Protein AF-A0A961KIZ9-F1 (afdb_monomer_lite)

Structure (mmCIF, N/CA/C/O backbone):
data_AF-A0A961KIZ9-F1
#
_entry.id   AF-A0A961KIZ9-F1
#
loop_
_atom_site.group_PDB
_atom_site.id
_atom_site.type_symbol
_atom_site.label_atom_id
_atom_site.label_alt_id
_atom_site.label_comp_id
_atom_site.label_asym_id
_atom_site.label_entity_id
_atom_site.label_seq_id
_atom_site.pdbx_PDB_ins_code
_atom_site.Cartn_x
_atom_site.Cartn_y
_atom_site.Cartn_z
_atom_site.occupancy
_atom_site.B_iso_or_equiv
_atom_site.auth_seq_id
_atom_site.auth_comp_id
_atom_site.auth_asym_id
_atom_site.auth_atom_id
_atom_site.pdbx_PDB_model_num
ATOM 1 N N . LEU A 1 1 ? -19.859 32.411 -38.035 1.00 53.16 1 LEU A N 1
ATOM 2 C CA . LEU A 1 1 ? -18.599 31.858 -37.470 1.00 53.16 1 LEU A CA 1
ATOM 3 C C . LEU A 1 1 ? -18.754 30.352 -37.208 1.00 53.16 1 LEU A C 1
ATOM 5 O O . LEU A 1 1 ? -19.889 29.933 -36.977 1.00 53.16 1 LEU A O 1
ATOM 9 N N . SER A 1 2 ? -17.683 29.545 -37.315 1.00 61.22 2 SER A N 1
ATOM 10 C CA . SER A 1 2 ? -17.688 28.062 -37.218 1.00 61.22 2 SER A CA 1
ATOM 11 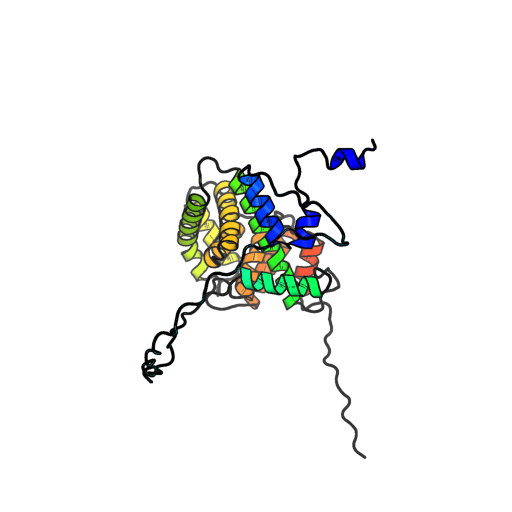C C . SER A 1 2 ? -17.487 27.541 -35.775 1.00 61.22 2 SER A C 1
ATOM 13 O O . SER A 1 2 ? -17.159 28.301 -34.870 1.00 61.22 2 SER A O 1
ATOM 15 N N . SER A 1 3 ? -17.754 26.251 -35.533 1.00 54.34 3 SER A N 1
ATOM 16 C CA . SER A 1 3 ? -17.892 25.613 -34.204 1.00 54.34 3 SER A CA 1
ATOM 17 C C . SER A 1 3 ? -16.618 25.556 -33.354 1.00 54.34 3 SER A C 1
ATOM 19 O O . SER A 1 3 ? -16.706 25.669 -32.136 1.00 54.34 3 SER A O 1
ATOM 21 N N . TYR A 1 4 ? -15.445 25.436 -33.976 1.00 53.47 4 TYR A N 1
ATOM 22 C CA . TYR A 1 4 ? -14.158 25.458 -33.271 1.00 53.47 4 TYR A CA 1
ATOM 23 C C . TYR A 1 4 ? -13.925 26.797 -32.557 1.00 53.47 4 TYR A C 1
ATOM 25 O O . TYR A 1 4 ? -13.622 26.832 -31.367 1.00 53.47 4 TYR A O 1
ATOM 33 N N . GLN A 1 5 ? -14.195 27.909 -33.247 1.00 49.81 5 GLN A N 1
ATOM 34 C CA . GLN A 1 5 ? -14.186 29.238 -32.628 1.00 49.81 5 GLN A CA 1
ATOM 35 C C . GLN A 1 5 ? -15.270 29.387 -31.542 1.00 49.81 5 GLN A C 1
ATOM 37 O O . GLN A 1 5 ? -15.135 30.219 -30.653 1.00 49.81 5 GLN A O 1
ATOM 42 N N . ARG A 1 6 ? -16.336 28.575 -31.579 1.00 54.47 6 ARG A N 1
ATOM 43 C CA . ARG A 1 6 ? -17.425 28.577 -30.587 1.00 54.47 6 ARG A CA 1
ATOM 44 C C . ARG A 1 6 ? -17.103 27.802 -29.301 1.00 54.47 6 ARG A C 1
ATOM 46 O O . ARG A 1 6 ? -17.626 28.182 -28.265 1.00 54.47 6 ARG A O 1
ATOM 53 N N . ALA A 1 7 ? -16.261 26.767 -29.334 1.00 53.38 7 ALA A N 1
ATOM 54 C CA . ALA A 1 7 ? -15.930 25.966 -28.145 1.00 53.38 7 ALA A CA 1
ATOM 55 C C . ALA A 1 7 ? -14.901 26.641 -27.214 1.00 53.38 7 ALA A C 1
ATOM 57 O O . ALA A 1 7 ? -14.999 26.520 -25.997 1.00 53.38 7 ALA A O 1
ATOM 58 N N . GLN A 1 8 ? -13.947 27.404 -27.761 1.00 54.59 8 GLN A N 1
ATOM 59 C CA . GLN A 1 8 ? -12.993 28.188 -26.953 1.00 54.59 8 GLN A CA 1
ATOM 60 C C . GLN A 1 8 ? -13.649 29.373 -26.233 1.00 54.59 8 GLN A C 1
ATOM 62 O O . GLN A 1 8 ? -13.144 29.854 -25.225 1.00 54.59 8 GLN A O 1
ATOM 67 N N . ALA A 1 9 ? -14.782 29.845 -26.748 1.00 50.16 9 ALA A N 1
ATOM 68 C CA . ALA A 1 9 ? -15.522 30.951 -26.162 1.00 50.16 9 ALA A CA 1
ATOM 69 C C . ALA A 1 9 ? -16.413 30.529 -24.974 1.00 50.16 9 ALA A C 1
ATOM 71 O O . ALA A 1 9 ? -16.937 31.399 -24.283 1.00 50.16 9 ALA A O 1
ATOM 72 N N . SER A 1 10 ? -16.599 29.227 -24.713 1.00 46.28 10 SER A N 1
ATOM 73 C CA . SER A 1 10 ? -17.351 28.737 -23.548 1.00 46.28 10 SER A CA 1
ATOM 74 C C . SER A 1 10 ? -16.429 28.494 -22.345 1.00 46.28 10 SER A C 1
ATOM 76 O O . SER A 1 10 ? -15.591 27.598 -22.343 1.00 46.28 10 SER A O 1
ATOM 78 N N . SER A 1 11 ? -16.607 29.308 -21.308 1.00 49.00 11 SER A N 1
ATOM 79 C CA . SER A 1 11 ? -15.665 29.634 -20.228 1.00 49.00 11 SER A CA 1
ATOM 80 C C . SER A 1 11 ? -15.597 28.676 -19.023 1.00 49.00 11 SER A C 1
ATOM 82 O O . SER A 1 11 ? -15.237 29.122 -17.934 1.00 49.00 11 SER A O 1
ATOM 84 N N . HIS A 1 12 ? -15.943 27.387 -19.148 1.00 52.09 12 HIS A N 1
ATOM 85 C CA . HIS A 1 12 ? -16.168 26.539 -17.955 1.00 52.09 12 HIS A CA 1
ATOM 86 C C . HIS A 1 12 ? -15.493 25.153 -17.917 1.00 52.09 12 HIS A C 1
ATOM 88 O O . HIS A 1 12 ? -15.870 24.352 -17.071 1.00 52.09 12 HIS A O 1
ATOM 94 N N . LEU A 1 13 ? -14.477 24.859 -18.740 1.00 54.53 13 LEU A N 1
ATOM 95 C CA . LEU A 1 13 ? -13.644 23.649 -18.565 1.00 54.53 13 LEU A CA 1
ATOM 96 C C . LEU A 1 13 ? -12.144 23.965 -18.762 1.00 54.53 13 LEU A C 1
ATOM 98 O O . LEU A 1 13 ? -11.804 24.615 -19.757 1.00 54.53 13 LEU A O 1
ATOM 102 N N . PRO A 1 14 ? -11.226 23.542 -17.864 1.00 61.16 14 PRO A N 1
ATOM 103 C CA . PRO A 1 14 ? -9.793 23.793 -18.035 1.00 61.16 14 PRO A CA 1
ATOM 104 C C . PRO A 1 14 ? -9.130 22.926 -19.120 1.00 61.16 14 PRO A C 1
ATOM 106 O O . PRO A 1 14 ? -9.495 21.765 -19.313 1.00 61.16 14 PRO A O 1
ATOM 109 N N . PRO A 1 15 ? -8.080 23.437 -19.793 1.00 65.62 15 PRO A N 1
ATOM 110 C CA . PRO A 1 15 ? -7.359 22.714 -20.841 1.00 65.62 15 PRO A CA 1
ATOM 111 C C . PRO A 1 15 ? -6.276 21.772 -20.268 1.00 65.62 15 PRO A C 1
ATOM 113 O O . PRO A 1 15 ? -5.075 22.011 -20.420 1.00 65.62 15 PRO A O 1
ATOM 116 N N . TYR A 1 16 ? -6.682 20.679 -19.610 1.00 72.56 16 TYR A N 1
ATOM 117 C CA . TYR A 1 16 ? -5.778 19.771 -18.875 1.00 72.56 16 TYR A CA 1
ATOM 118 C C . TYR A 1 16 ? -4.624 19.200 -19.713 1.00 72.56 16 TYR A C 1
ATOM 120 O O . TYR A 1 16 ? -3.476 19.212 -19.275 1.00 72.56 16 TYR A O 1
ATOM 128 N N . ASN A 1 17 ? -4.889 18.768 -20.949 1.00 68.25 17 ASN A N 1
ATOM 129 C CA . ASN A 1 17 ? -3.855 18.185 -21.816 1.00 68.25 17 ASN A CA 1
ATOM 130 C C . ASN A 1 17 ? -2.714 19.173 -22.110 1.00 68.25 17 ASN A C 1
ATOM 132 O O . ASN A 1 17 ? -1.554 18.785 -22.227 1.00 68.25 17 ASN A O 1
ATOM 136 N N . GLN A 1 18 ? -3.029 20.466 -22.185 1.00 68.25 18 GLN A N 1
ATOM 137 C CA . GLN A 1 18 ? -2.059 21.509 -22.501 1.00 68.25 18 GLN A CA 1
ATOM 138 C C . GLN A 1 18 ? -1.284 21.960 -21.260 1.00 68.25 18 GLN A C 1
ATOM 140 O O . GLN A 1 18 ? -0.089 22.241 -21.345 1.00 68.25 18 GLN A O 1
ATOM 145 N N . VAL A 1 19 ? -1.930 21.951 -20.092 1.00 72.56 19 VAL A N 1
ATOM 146 C CA . VAL A 1 19 ? -1.265 22.168 -18.799 1.00 72.56 19 VAL A CA 1
ATOM 147 C C . VAL A 1 19 ? -0.275 21.039 -18.508 1.00 72.56 19 VAL A C 1
ATOM 149 O O . VAL A 1 19 ? 0.854 21.313 -18.109 1.00 72.56 19 VAL A O 1
ATOM 152 N N . LEU A 1 20 ? -0.640 19.787 -18.788 1.00 75.44 20 LEU A N 1
ATOM 153 C CA . LEU A 1 20 ? 0.273 18.652 -18.657 1.00 75.44 20 LEU A CA 1
ATOM 154 C C . LEU A 1 20 ? 1.484 18.782 -19.588 1.00 75.44 20 LEU A C 1
ATOM 156 O O . LEU A 1 20 ? 2.615 18.590 -19.153 1.00 75.44 20 LEU A O 1
ATOM 160 N N . ALA A 1 21 ? 1.257 19.154 -20.848 1.00 67.75 21 ALA A N 1
ATOM 161 C CA . ALA A 1 21 ? 2.324 19.280 -21.838 1.00 67.75 21 ALA A CA 1
ATOM 162 C C . ALA A 1 21 ? 3.288 20.450 -21.563 1.00 67.75 21 ALA A C 1
ATOM 164 O O . ALA A 1 21 ? 4.457 20.373 -21.926 1.00 67.75 21 ALA A O 1
ATOM 165 N N . THR A 1 22 ? 2.819 21.535 -20.937 1.00 70.00 22 THR A N 1
ATOM 166 C CA . THR A 1 22 ? 3.618 22.764 -20.745 1.00 70.00 22 THR A CA 1
ATOM 167 C C . THR A 1 22 ? 4.159 22.941 -19.328 1.00 70.00 22 THR A C 1
ATOM 169 O O . THR A 1 22 ? 5.201 23.563 -19.142 1.00 70.00 22 THR A O 1
ATOM 172 N N . GLN A 1 23 ? 3.466 22.410 -18.320 1.00 74.69 23 GLN A N 1
ATOM 173 C CA . GLN A 1 23 ? 3.780 22.592 -16.897 1.00 74.69 23 GLN A CA 1
ATOM 174 C C . GLN A 1 23 ? 3.916 21.257 -16.145 1.00 74.69 23 GLN A C 1
ATOM 176 O O . GLN A 1 23 ? 4.147 21.243 -14.931 1.00 74.69 23 GLN A O 1
ATOM 181 N N . GLY A 1 24 ? 3.770 20.129 -16.845 1.00 63.31 24 GLY A N 1
ATOM 182 C CA . GLY A 1 24 ? 3.851 18.794 -16.268 1.00 63.31 24 GLY A CA 1
ATOM 183 C C . GLY A 1 24 ? 2.725 18.492 -15.276 1.00 63.31 24 GLY A C 1
ATOM 184 O O . GLY A 1 24 ? 1.766 19.247 -15.096 1.00 63.31 24 GLY A O 1
ATOM 185 N N . GLN A 1 25 ? 2.877 17.376 -14.566 1.00 74.19 25 GLN A N 1
ATOM 186 C CA . GLN A 1 25 ? 1.922 16.913 -13.553 1.00 74.19 25 GLN A CA 1
ATOM 187 C C . GLN A 1 25 ? 1.705 17.943 -12.424 1.00 74.19 25 GLN A C 1
ATOM 189 O O . GLN A 1 25 ? 0.615 18.058 -11.868 1.00 74.19 25 GLN A O 1
ATOM 194 N N . ARG A 1 26 ? 2.713 18.777 -12.123 1.00 69.62 26 ARG A N 1
ATOM 195 C CA . ARG A 1 26 ? 2.587 19.872 -11.144 1.00 69.62 26 ARG A CA 1
ATOM 196 C C . ARG A 1 26 ? 1.644 20.987 -11.600 1.00 69.62 26 ARG A C 1
ATOM 198 O O . ARG A 1 26 ? 0.981 21.581 -10.750 1.00 69.62 26 ARG A O 1
ATOM 205 N N . GLY A 1 27 ? 1.565 21.260 -12.901 1.00 77.12 27 GLY A N 1
ATOM 206 C CA . GLY A 1 27 ? 0.575 22.179 -13.462 1.00 77.12 27 GLY A CA 1
ATOM 207 C C . GLY A 1 27 ? -0.842 21.644 -13.282 1.00 77.12 27 GLY A C 1
ATOM 208 O O . GLY A 1 27 ? -1.708 22.354 -12.777 1.00 77.12 27 GLY A O 1
ATOM 209 N N . LEU A 1 28 ? -1.047 20.360 -13.590 1.00 78.06 28 LEU A N 1
ATOM 210 C CA . LEU A 1 28 ? -2.345 19.697 -13.443 1.00 78.06 28 LEU A CA 1
ATOM 211 C C . LEU A 1 28 ? -2.869 19.736 -12.006 1.00 78.06 28 LEU A C 1
ATOM 213 O O . LEU A 1 28 ? -4.034 20.054 -11.786 1.00 78.06 28 LEU A O 1
ATOM 217 N N . LEU A 1 29 ? -2.011 19.459 -11.022 1.00 79.50 29 LEU A N 1
ATOM 218 C CA . LEU A 1 29 ? -2.402 19.455 -9.609 1.00 79.50 29 LEU A CA 1
ATOM 219 C C . LEU A 1 29 ? -2.796 20.850 -9.101 1.00 79.50 29 LEU A C 1
ATOM 221 O O . LEU A 1 29 ? -3.682 20.973 -8.255 1.00 79.50 29 LEU A O 1
ATOM 225 N N . ARG A 1 30 ? -2.169 21.914 -9.619 1.00 79.19 30 ARG A N 1
ATOM 226 C CA . ARG A 1 30 ? -2.552 23.300 -9.301 1.00 79.19 30 ARG A CA 1
ATOM 227 C C . ARG A 1 30 ? -3.897 23.663 -9.926 1.00 79.19 30 ARG A C 1
ATOM 229 O O . ARG A 1 30 ? -4.716 24.283 -9.257 1.00 79.19 30 ARG A O 1
ATOM 236 N N . THR A 1 31 ? -4.139 23.239 -11.165 1.00 72.69 31 THR A N 1
ATOM 237 C CA . THR A 1 31 ? -5.429 23.397 -11.850 1.00 72.69 31 THR A CA 1
ATOM 238 C C . THR A 1 31 ? -6.547 22.682 -11.086 1.00 72.69 31 THR A C 1
ATOM 240 O O . THR A 1 31 ? -7.536 23.322 -10.745 1.00 72.69 31 THR A O 1
ATOM 243 N N . TYR A 1 32 ? -6.339 21.423 -10.685 1.00 77.25 32 TYR A N 1
ATOM 244 C CA . TYR A 1 32 ? -7.309 20.655 -9.890 1.00 77.25 32 TYR A CA 1
ATOM 245 C C . TYR A 1 32 ? -7.600 21.282 -8.520 1.00 77.25 32 TYR A C 1
ATOM 247 O O . TYR A 1 32 ? -8.751 21.358 -8.091 1.00 77.25 32 TYR A O 1
ATOM 255 N N . ARG A 1 33 ? -6.558 21.769 -7.832 1.00 78.56 33 ARG A N 1
ATOM 256 C CA . ARG A 1 33 ? -6.708 22.471 -6.549 1.00 78.56 33 ARG A CA 1
ATOM 257 C C . ARG A 1 33 ? -7.550 23.740 -6.694 1.00 78.56 33 ARG A C 1
ATOM 259 O O . ARG A 1 33 ? -8.383 24.011 -5.838 1.00 78.56 33 ARG A O 1
ATOM 266 N N . ASN A 1 34 ? -7.336 24.517 -7.753 1.00 77.19 34 ASN A N 1
ATOM 267 C CA . ASN A 1 34 ? -8.071 25.763 -7.970 1.00 77.19 34 ASN A CA 1
ATOM 268 C C . ASN A 1 34 ? -9.552 25.501 -8.265 1.00 77.19 34 ASN A C 1
ATOM 270 O O . ASN A 1 34 ? -10.404 26.208 -7.737 1.00 77.19 34 ASN A O 1
ATOM 274 N N . GLU A 1 35 ? -9.867 24.441 -9.009 1.00 73.56 35 GLU A N 1
ATOM 275 C CA . GLU A 1 35 ? -11.252 24.035 -9.267 1.00 73.56 35 GLU A CA 1
ATOM 276 C C . GLU A 1 35 ? -11.993 23.586 -8.006 1.00 73.56 35 GLU A C 1
ATOM 278 O O . GLU A 1 35 ? -13.130 24.003 -7.792 1.00 73.56 35 GLU A O 1
ATOM 283 N N . GLN A 1 36 ? -11.346 22.810 -7.127 1.00 70.00 36 GLN A N 1
ATOM 284 C CA . GLN A 1 36 ? -11.932 22.423 -5.835 1.00 70.00 36 GLN A CA 1
ATOM 285 C C . GLN A 1 36 ? -12.198 23.618 -4.911 1.00 70.00 36 GLN A C 1
ATOM 287 O O . GLN A 1 36 ? -13.094 23.561 -4.073 1.00 70.00 36 GLN A O 1
ATOM 292 N N . LEU A 1 37 ? -11.437 24.701 -5.072 1.00 74.81 37 LEU A N 1
ATOM 293 C CA . LEU A 1 37 ? -11.607 25.944 -4.322 1.00 74.81 37 LEU A CA 1
ATOM 294 C C . LEU A 1 37 ? -12.539 26.948 -5.028 1.00 74.81 37 LEU A C 1
ATOM 296 O O . LEU A 1 37 ? -12.715 28.058 -4.531 1.00 74.81 37 LEU A O 1
ATOM 300 N N . GLY A 1 38 ? -13.127 26.592 -6.179 1.00 61.44 38 GLY A N 1
ATOM 301 C CA . GLY A 1 38 ? -13.988 27.478 -6.974 1.00 61.44 38 GLY A CA 1
ATOM 302 C C . GLY A 1 38 ? -13.252 28.652 -7.638 1.00 61.44 38 GLY A C 1
ATOM 303 O O . GLY A 1 38 ? -13.881 29.620 -8.064 1.00 61.44 38 GLY A O 1
ATOM 304 N N . ILE A 1 39 ? -11.922 28.589 -7.721 1.00 67.56 39 ILE A N 1
ATOM 305 C CA . ILE A 1 39 ? -11.054 29.614 -8.307 1.00 67.56 39 ILE A CA 1
ATOM 306 C C . ILE A 1 39 ? -10.890 29.319 -9.806 1.00 67.56 39 ILE A C 1
ATOM 308 O O . ILE A 1 39 ? -10.457 28.234 -10.195 1.00 67.56 39 ILE A O 1
ATOM 312 N N . ALA A 1 40 ? -11.207 30.289 -10.670 1.00 57.34 40 ALA A N 1
ATOM 313 C CA . ALA A 1 40 ? -11.108 30.117 -12.120 1.00 57.34 40 ALA A CA 1
ATOM 314 C C . ALA A 1 40 ? -9.656 29.856 -12.576 1.00 57.34 40 ALA A C 1
ATOM 316 O O . ALA A 1 40 ? -8.729 30.576 -12.202 1.00 57.34 40 ALA A O 1
ATOM 317 N N . SER A 1 41 ? -9.457 28.824 -13.403 1.00 57.44 41 SER A N 1
ATOM 318 C CA . SER A 1 41 ? -8.132 28.443 -13.912 1.00 57.44 41 SER A CA 1
ATOM 319 C C . SER A 1 41 ? -7.622 29.399 -15.005 1.00 57.44 41 SER A C 1
ATOM 321 O O . SER A 1 41 ? -8.415 29.829 -15.848 1.00 57.44 41 SER A O 1
ATOM 323 N N . PRO A 1 42 ? -6.308 29.708 -15.056 1.00 54.62 42 PRO A N 1
ATOM 324 C CA . PRO A 1 42 ? -5.754 30.611 -16.062 1.00 54.62 42 PRO A CA 1
ATOM 325 C C . PRO A 1 42 ? -5.819 29.995 -17.468 1.00 54.62 42 PRO A C 1
ATOM 327 O O . PRO A 1 42 ? -5.252 28.936 -17.733 1.00 54.62 42 PRO A O 1
ATOM 330 N N . GLN A 1 43 ? -6.514 30.681 -18.378 1.00 52.34 43 GLN A N 1
ATOM 331 C CA . GLN A 1 43 ? -6.566 30.362 -19.804 1.00 52.34 43 GLN A CA 1
ATOM 332 C C . GLN A 1 43 ? -5.253 30.823 -20.453 1.00 52.34 43 GLN A C 1
ATOM 334 O O . GLN A 1 43 ? -4.983 32.020 -20.528 1.00 52.34 43 GLN A O 1
ATOM 339 N N . ILE A 1 44 ? -4.413 29.891 -20.906 1.00 51.22 44 ILE A N 1
ATOM 340 C CA . ILE A 1 44 ? -3.171 30.236 -21.610 1.00 51.22 44 ILE A CA 1
ATOM 341 C C . ILE A 1 44 ? -3.523 30.500 -23.079 1.00 51.22 44 ILE A C 1
ATOM 343 O O . ILE A 1 44 ? -3.802 29.568 -23.832 1.00 51.22 44 ILE A O 1
ATOM 347 N N . GLN A 1 45 ? -3.540 31.772 -23.482 1.00 42.97 45 GLN A N 1
ATOM 348 C CA . GLN A 1 45 ? -3.682 32.175 -24.884 1.00 42.97 45 GLN A CA 1
ATOM 349 C C . GLN A 1 45 ? -2.378 31.901 -25.656 1.00 42.97 45 GLN A C 1
ATOM 351 O O . GLN A 1 45 ? -1.295 32.299 -25.233 1.00 42.97 45 GLN A O 1
ATOM 356 N N . MET A 1 46 ? -2.488 31.209 -26.795 1.00 46.16 46 MET A N 1
ATOM 357 C CA . MET A 1 46 ? -1.400 31.001 -27.759 1.00 46.16 46 MET A CA 1
ATOM 358 C C . MET A 1 46 ? -1.105 32.285 -28.546 1.00 46.16 46 MET A C 1
ATOM 360 O O . MET A 1 46 ? -2.003 32.781 -29.224 1.00 46.16 46 MET A O 1
ATOM 364 N N . GLN A 1 47 ? 0.161 32.711 -28.626 1.00 35.59 47 GLN A N 1
ATOM 365 C CA . GLN A 1 47 ? 0.645 33.476 -29.783 1.00 35.59 47 GLN A CA 1
ATOM 366 C C . GLN A 1 47 ? 2.117 33.187 -30.141 1.00 35.59 47 GLN A C 1
ATOM 368 O O . GLN A 1 47 ? 2.993 33.103 -29.284 1.00 35.59 47 GLN A O 1
ATOM 373 N N . GLN A 1 48 ? 2.327 33.027 -31.453 1.00 34.34 48 GLN A N 1
ATOM 374 C CA . GLN A 1 48 ? 3.574 32.862 -32.217 1.00 34.34 48 GLN A CA 1
ATOM 375 C C . GLN A 1 48 ? 4.259 34.229 -32.515 1.00 34.34 48 GLN A C 1
ATOM 377 O O . GLN A 1 48 ? 3.663 35.271 -32.244 1.00 34.34 48 GLN A O 1
ATOM 382 N N . PRO A 1 49 ? 5.499 34.249 -33.056 1.00 55.28 49 PRO A N 1
ATOM 383 C CA . PRO A 1 49 ? 6.414 35.401 -33.023 1.00 55.28 49 PRO A CA 1
ATOM 384 C C . PRO A 1 49 ? 6.263 36.378 -34.209 1.00 55.28 49 PRO A C 1
ATOM 386 O O . PRO A 1 49 ? 5.968 35.919 -35.306 1.00 55.28 49 PRO A O 1
ATOM 389 N N . GLN A 1 50 ? 6.542 37.685 -34.007 1.00 34.62 50 GLN A N 1
ATOM 390 C CA . GLN A 1 50 ? 7.442 38.556 -34.815 1.00 34.62 50 GLN A CA 1
ATOM 391 C C . GLN A 1 50 ? 7.250 40.099 -34.620 1.00 34.62 50 GLN A C 1
ATOM 393 O O . GLN A 1 50 ? 6.143 40.583 -34.430 1.00 34.62 50 GLN A O 1
ATOM 398 N N . VAL A 1 51 ? 8.390 40.813 -34.750 1.00 34.06 51 VAL A N 1
ATOM 399 C CA . VAL A 1 51 ? 8.716 42.185 -35.259 1.00 34.06 51 VAL A CA 1
ATOM 400 C C . VAL A 1 51 ? 8.215 43.532 -34.650 1.00 34.06 51 VAL A C 1
ATOM 402 O O . VAL A 1 51 ? 7.057 43.899 -34.745 1.00 34.06 51 VAL A O 1
ATOM 405 N N . GLN A 1 52 ? 9.222 44.319 -34.207 1.00 38.81 52 GLN A N 1
ATOM 406 C CA . GLN A 1 52 ? 9.606 45.730 -34.512 1.00 38.81 52 GLN A CA 1
ATOM 407 C C . GLN A 1 52 ? 8.747 46.992 -34.200 1.00 38.81 52 GLN A C 1
ATOM 409 O O . GLN A 1 52 ? 7.647 47.182 -34.702 1.00 38.81 52 GLN A O 1
ATOM 414 N N . THR A 1 53 ? 9.466 47.970 -33.599 1.00 38.16 53 THR A N 1
ATOM 415 C CA . THR A 1 53 ? 9.283 49.455 -33.515 1.00 38.16 53 THR A CA 1
ATOM 416 C C . THR A 1 53 ? 8.159 49.974 -32.591 1.00 38.16 53 THR A C 1
ATOM 418 O O . THR A 1 53 ? 7.149 49.312 -32.443 1.00 38.16 53 THR A O 1
ATOM 421 N N . ALA A 1 54 ? 8.232 51.110 -31.877 1.00 34.81 54 ALA A N 1
ATOM 422 C CA . ALA A 1 54 ? 9.066 52.318 -31.934 1.00 34.81 54 ALA A CA 1
ATOM 423 C C . ALA A 1 54 ? 9.233 52.968 -30.527 1.00 34.81 54 ALA A C 1
ATOM 425 O O . ALA A 1 54 ? 8.509 52.638 -29.590 1.00 34.81 54 ALA A O 1
ATOM 426 N N . ALA A 1 55 ? 10.198 53.887 -30.394 1.00 44.25 55 ALA A N 1
ATOM 427 C CA . ALA A 1 55 ? 10.639 54.534 -29.150 1.00 44.25 55 ALA A CA 1
ATOM 428 C C . ALA A 1 55 ? 9.786 55.742 -28.692 1.00 44.25 55 ALA A C 1
ATOM 430 O O . ALA A 1 55 ? 9.215 56.455 -29.515 1.00 44.25 55 ALA A O 1
ATOM 431 N N . ALA A 1 56 ? 9.813 56.023 -27.381 1.00 37.56 56 ALA A N 1
ATOM 432 C CA . ALA A 1 56 ? 9.376 57.274 -26.743 1.00 37.56 56 ALA A CA 1
ATOM 433 C C . ALA A 1 56 ? 10.489 57.806 -25.796 1.00 37.56 56 ALA A C 1
ATOM 435 O O . ALA A 1 56 ? 11.313 57.007 -25.343 1.00 37.56 56 ALA A O 1
ATOM 436 N N . PRO A 1 57 ? 10.584 59.130 -25.543 1.00 47.09 57 PRO A N 1
ATOM 437 C CA . PRO A 1 57 ? 11.826 59.785 -25.122 1.00 47.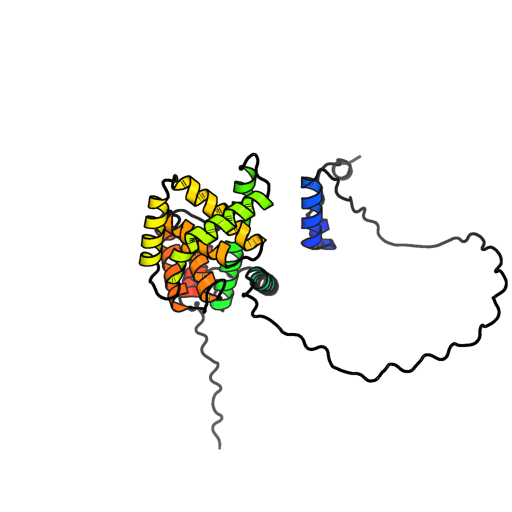09 57 PRO A CA 1
ATOM 438 C C . PRO A 1 57 ? 12.154 59.627 -23.629 1.00 47.09 57 PRO A C 1
ATOM 440 O O . PRO A 1 57 ? 11.273 59.615 -22.772 1.00 47.09 57 PRO A O 1
ATOM 443 N N . VAL A 1 58 ? 13.454 59.551 -23.336 1.00 48.09 58 VAL A N 1
ATOM 444 C CA . VAL A 1 58 ? 14.038 59.390 -21.994 1.00 48.09 58 VAL A CA 1
ATOM 445 C C . VAL A 1 58 ? 14.333 60.773 -21.376 1.00 48.09 58 VAL A C 1
ATOM 447 O O . VAL A 1 58 ? 14.921 61.606 -22.070 1.00 48.09 58 VAL A O 1
ATOM 450 N N . PRO A 1 59 ? 13.984 61.053 -20.103 1.00 51.03 59 PRO A N 1
ATOM 451 C CA . PRO A 1 59 ? 14.409 62.269 -19.404 1.00 51.03 59 PRO A CA 1
ATOM 452 C C . PRO A 1 59 ? 15.904 62.238 -19.038 1.00 51.03 59 PRO A C 1
ATOM 454 O O . PRO A 1 59 ? 16.477 61.175 -18.805 1.00 51.03 59 PRO A O 1
ATOM 457 N N . ALA A 1 60 ? 16.520 63.420 -18.971 1.00 56.38 60 ALA A N 1
ATOM 458 C CA . ALA A 1 60 ? 17.946 63.630 -18.711 1.00 56.38 60 ALA A CA 1
ATOM 459 C C . ALA A 1 60 ? 18.441 63.028 -17.370 1.00 56.38 60 ALA A C 1
ATOM 461 O O . ALA A 1 60 ? 17.707 63.066 -16.379 1.00 56.38 60 ALA A O 1
ATOM 462 N N . PRO A 1 61 ? 19.691 62.526 -17.298 1.00 48.38 61 PRO A N 1
ATOM 463 C CA . PRO A 1 61 ? 20.254 61.975 -16.069 1.00 48.38 61 PRO A CA 1
ATOM 464 C C . PRO A 1 61 ? 20.681 63.076 -15.084 1.00 48.38 61 PRO A C 1
ATOM 466 O O . PRO A 1 61 ? 21.303 64.069 -15.461 1.00 48.38 61 PRO A O 1
ATOM 469 N N . ALA A 1 62 ? 20.367 62.868 -13.803 1.00 61.41 62 ALA A N 1
ATOM 470 C CA . ALA A 1 62 ? 20.873 63.664 -12.687 1.00 61.41 62 ALA A CA 1
ATOM 471 C C . ALA A 1 62 ? 22.356 63.330 -12.381 1.00 61.41 62 ALA A C 1
ATOM 473 O O . ALA A 1 62 ? 22.801 62.222 -12.694 1.00 61.41 62 ALA A O 1
ATOM 474 N N . PRO A 1 63 ? 23.134 64.248 -11.766 1.00 57.53 63 PRO A N 1
ATOM 475 C CA . PRO A 1 63 ? 24.560 64.044 -11.506 1.00 57.53 63 PRO A CA 1
ATOM 476 C C . PRO A 1 63 ? 24.832 62.926 -10.492 1.00 57.53 63 PRO A C 1
ATOM 478 O O . PRO A 1 63 ? 24.110 62.769 -9.507 1.00 57.53 63 PRO A O 1
ATOM 481 N N . ALA A 1 64 ? 25.917 62.184 -10.722 1.00 57.38 64 ALA A N 1
ATOM 482 C CA . ALA A 1 64 ? 26.384 61.107 -9.856 1.00 57.38 64 ALA A CA 1
ATOM 483 C C . ALA A 1 64 ? 26.860 61.625 -8.475 1.00 57.38 64 ALA A C 1
ATOM 485 O O . ALA A 1 64 ? 27.558 62.642 -8.420 1.00 57.38 64 ALA A O 1
ATOM 486 N N . PRO A 1 65 ? 26.549 60.927 -7.363 1.00 53.75 65 PRO A N 1
ATOM 487 C CA . PRO A 1 65 ? 27.109 61.231 -6.047 1.00 53.75 65 PRO A CA 1
ATOM 488 C C . PRO A 1 65 ? 28.614 60.931 -5.969 1.00 53.75 65 PRO A C 1
ATOM 490 O O . PRO A 1 65 ? 29.106 59.975 -6.569 1.00 53.75 65 PRO A O 1
ATOM 493 N N . ALA A 1 66 ? 29.331 61.741 -5.188 1.00 62.38 66 ALA A N 1
ATOM 494 C CA . ALA A 1 66 ? 30.761 61.602 -4.924 1.00 62.38 66 ALA A CA 1
ATOM 495 C C . ALA A 1 66 ? 31.110 60.286 -4.184 1.00 62.38 66 ALA A C 1
ATOM 497 O O . ALA A 1 66 ? 30.306 59.804 -3.380 1.00 62.38 66 ALA A O 1
ATOM 498 N N . PRO A 1 67 ? 32.310 59.714 -4.410 1.00 48.84 67 PRO A N 1
ATOM 499 C CA . PRO A 1 67 ? 32.724 58.457 -3.791 1.00 48.84 67 PRO A CA 1
ATOM 500 C C . PRO A 1 67 ? 32.915 58.603 -2.274 1.00 48.84 67 PRO A C 1
ATOM 502 O O . PRO A 1 67 ? 33.663 59.461 -1.804 1.00 48.84 67 PRO A O 1
ATOM 505 N N . GLN A 1 68 ? 32.247 57.738 -1.507 1.00 62.59 68 GLN A N 1
ATOM 506 C CA . GLN A 1 68 ? 32.492 57.567 -0.074 1.00 62.59 68 GLN A CA 1
ATOM 507 C C . GLN A 1 68 ? 33.729 56.680 0.163 1.00 62.59 68 GLN A C 1
ATOM 509 O O . GLN A 1 68 ? 33.978 55.762 -0.623 1.00 62.59 68 GLN A O 1
ATOM 514 N N . PRO A 1 69 ? 34.505 56.916 1.238 1.00 56.44 69 PRO A N 1
ATOM 515 C CA . PRO A 1 69 ? 35.664 56.094 1.569 1.00 56.44 69 PRO A CA 1
ATOM 516 C C . PRO A 1 69 ? 35.257 54.644 1.873 1.00 56.44 69 PRO A C 1
ATOM 518 O O . PRO A 1 69 ? 34.332 54.390 2.645 1.00 56.44 69 PRO A O 1
ATOM 521 N N . GLN A 1 70 ? 35.969 53.697 1.254 1.00 52.12 70 GLN A N 1
ATOM 522 C CA . GLN A 1 70 ? 35.802 52.260 1.463 1.00 52.12 70 GLN A CA 1
ATOM 523 C C . GLN A 1 70 ? 36.026 51.910 2.937 1.00 52.12 70 GLN A C 1
ATOM 525 O O . GLN A 1 70 ? 37.121 52.086 3.470 1.00 52.12 70 GLN A O 1
ATOM 530 N N . GLN A 1 71 ? 34.987 51.384 3.583 1.00 53.22 71 GLN A N 1
ATOM 531 C CA . GLN A 1 71 ? 35.132 50.697 4.857 1.00 53.22 71 GLN A CA 1
ATOM 532 C C . GLN A 1 71 ? 35.965 49.435 4.633 1.00 53.22 71 GLN A C 1
ATOM 534 O O . GLN A 1 71 ? 35.643 48.596 3.790 1.00 53.22 71 GLN A O 1
ATOM 539 N N . THR A 1 72 ? 37.051 49.314 5.385 1.00 50.62 72 THR A N 1
ATOM 540 C CA . THR A 1 72 ? 37.873 48.112 5.457 1.00 50.62 72 THR A CA 1
ATOM 541 C C . THR A 1 72 ? 37.003 46.961 5.956 1.00 50.62 72 THR A C 1
ATOM 543 O O . THR A 1 72 ? 36.542 46.969 7.096 1.00 50.62 72 THR A O 1
ATOM 546 N N . VAL A 1 73 ? 36.757 45.976 5.091 1.00 52.44 73 VAL A N 1
ATOM 547 C CA . VAL A 1 73 ? 36.100 44.723 5.468 1.00 52.44 73 VAL A CA 1
ATOM 548 C C . VAL A 1 73 ? 37.039 44.004 6.431 1.00 52.44 73 VAL A C 1
ATOM 550 O O . VAL A 1 73 ? 38.165 43.662 6.069 1.00 52.44 73 VAL A O 1
ATOM 553 N N . THR A 1 74 ? 36.607 43.811 7.674 1.00 48.69 74 THR A N 1
ATOM 554 C CA . THR A 1 74 ? 37.293 42.931 8.618 1.00 48.69 74 THR A CA 1
ATOM 555 C C . THR A 1 74 ? 37.377 41.533 8.010 1.00 48.69 74 THR A C 1
ATOM 557 O O . THR A 1 74 ? 36.380 40.991 7.531 1.00 48.69 74 THR A O 1
ATOM 560 N N . ALA A 1 75 ? 38.583 40.961 7.995 1.00 58.16 75 ALA A N 1
ATOM 561 C CA . ALA A 1 75 ? 38.805 39.589 7.560 1.00 58.16 75 ALA A CA 1
ATOM 562 C C . ALA A 1 75 ? 37.842 38.646 8.300 1.00 58.16 75 ALA A C 1
ATOM 564 O O . ALA A 1 75 ? 37.642 38.772 9.512 1.00 58.16 75 ALA A O 1
ATOM 565 N N . ARG A 1 76 ? 37.220 37.726 7.553 1.00 57.28 76 ARG A N 1
ATOM 566 C CA . ARG A 1 76 ? 36.380 36.663 8.109 1.00 57.28 76 ARG A CA 1
ATOM 567 C C . ARG A 1 76 ? 37.216 35.909 9.143 1.00 57.28 76 ARG A C 1
ATOM 569 O O . ARG A 1 76 ? 38.311 35.469 8.824 1.00 57.28 76 ARG A O 1
ATOM 576 N N . ALA A 1 77 ? 36.716 35.800 10.370 1.00 53.81 77 ALA A N 1
ATOM 577 C CA . ALA A 1 77 ? 37.372 34.993 11.386 1.00 53.81 77 ALA A CA 1
ATOM 578 C C . ALA A 1 77 ? 37.477 33.543 10.886 1.00 53.81 77 ALA A C 1
ATOM 580 O O . ALA A 1 77 ? 36.455 32.923 10.576 1.00 53.81 77 ALA A O 1
ATOM 581 N N . ASP A 1 78 ? 38.701 33.021 10.819 1.00 52.47 78 ASP A N 1
ATOM 582 C CA . ASP A 1 78 ? 39.013 31.616 10.552 1.00 52.47 78 ASP A CA 1
ATOM 583 C C . ASP A 1 78 ? 38.670 30.756 11.778 1.00 52.47 78 ASP A C 1
ATOM 585 O O . ASP A 1 78 ? 39.528 30.151 12.407 1.00 52.47 78 ASP A O 1
ATOM 589 N N . ASN A 1 79 ? 37.388 30.698 12.129 1.00 56.25 79 ASN A N 1
ATOM 590 C CA . ASN A 1 79 ? 36.841 29.572 12.877 1.00 56.25 79 ASN A CA 1
ATOM 591 C C . ASN A 1 79 ? 36.057 28.726 11.879 1.00 56.25 79 ASN A C 1
ATOM 593 O O . ASN A 1 79 ? 34.827 28.734 11.850 1.00 56.25 79 ASN A O 1
ATOM 597 N N . ALA A 1 80 ? 36.786 28.049 10.992 1.00 61.50 80 ALA A N 1
ATOM 598 C CA . ALA A 1 80 ? 36.225 27.042 10.105 1.00 61.50 80 ALA A CA 1
ATOM 599 C C . ALA A 1 80 ? 35.982 25.744 10.893 1.00 61.50 80 ALA A C 1
ATOM 601 O O . ALA A 1 80 ? 36.595 24.715 10.618 1.00 61.50 80 ALA A O 1
ATOM 602 N N . GLU A 1 81 ? 35.084 25.781 11.878 1.00 67.06 81 GLU A N 1
ATOM 603 C CA . GLU A 1 81 ? 34.392 24.553 12.255 1.00 67.06 81 GLU A CA 1
ATOM 604 C C . GLU A 1 81 ? 33.396 24.247 11.139 1.00 67.06 81 GLU A C 1
ATOM 606 O O . GLU A 1 81 ? 32.451 24.998 10.877 1.00 67.06 81 GLU A O 1
ATOM 611 N N . LEU A 1 82 ? 33.669 23.161 10.414 1.00 69.62 82 LEU A N 1
ATOM 612 C CA . LEU A 1 82 ? 32.746 22.626 9.426 1.00 69.62 82 LEU A CA 1
ATOM 613 C C . LEU A 1 82 ? 31.430 22.272 10.136 1.00 69.62 82 LEU A C 1
ATOM 615 O O . LEU A 1 82 ? 31.471 21.688 11.222 1.00 69.62 82 LEU A O 1
ATOM 619 N N . PRO A 1 83 ? 30.267 22.610 9.554 1.00 75.62 83 PRO A N 1
ATOM 620 C CA . PRO A 1 83 ? 28.988 22.295 10.171 1.00 75.62 83 PRO A CA 1
ATOM 621 C C . PRO A 1 83 ? 28.872 20.781 10.384 1.00 75.62 83 PRO A C 1
ATOM 623 O O . PRO A 1 83 ? 28.949 20.001 9.435 1.00 75.62 83 PRO A O 1
ATOM 626 N N . ASN A 1 84 ? 28.703 20.374 11.642 1.00 79.94 84 ASN A N 1
ATOM 627 C CA . ASN A 1 84 ? 28.495 18.981 12.011 1.00 79.94 84 ASN A CA 1
ATOM 628 C C . ASN A 1 84 ? 26.994 18.670 11.992 1.00 79.94 84 ASN A C 1
ATOM 630 O O . ASN A 1 84 ? 26.237 19.167 12.828 1.00 79.94 84 ASN A O 1
ATOM 634 N N . PHE A 1 85 ? 26.565 17.851 11.037 1.00 84.19 85 PHE A N 1
ATOM 635 C CA . PHE A 1 85 ? 25.185 17.394 10.935 1.00 84.19 85 PHE A CA 1
ATOM 636 C C . PHE A 1 85 ? 25.055 16.013 11.572 1.00 84.19 85 PHE A C 1
ATOM 638 O O . PHE A 1 85 ? 25.688 15.052 11.143 1.00 84.19 85 PHE A O 1
ATOM 645 N N . THR A 1 86 ? 24.199 15.906 12.587 1.00 77.81 86 THR A N 1
ATOM 646 C CA . THR A 1 86 ? 23.759 14.603 13.093 1.00 77.81 86 THR A CA 1
ATOM 647 C C . THR A 1 86 ? 22.563 14.158 12.263 1.00 77.81 86 THR A C 1
ATOM 649 O O . THR A 1 86 ? 21.491 14.754 12.352 1.00 77.81 86 THR A O 1
ATOM 652 N N . PHE A 1 87 ? 22.748 13.134 11.435 1.00 80.44 87 PHE A N 1
ATOM 653 C CA . PHE A 1 87 ? 21.668 12.547 10.647 1.00 80.44 87 PHE A CA 1
ATOM 654 C C . PHE A 1 87 ? 21.006 11.421 11.446 1.00 80.44 87 PHE A C 1
ATOM 656 O O . PHE A 1 87 ? 21.680 10.504 11.916 1.00 80.44 87 PHE A O 1
ATOM 663 N N . GLY A 1 88 ? 19.688 11.512 11.629 1.00 73.50 88 GLY A N 1
ATOM 664 C CA . GLY A 1 88 ? 18.887 10.418 12.176 1.00 73.50 88 GLY A CA 1
ATOM 665 C C . GLY A 1 88 ? 18.654 9.318 11.139 1.00 73.50 88 GLY A C 1
ATOM 666 O O . GLY A 1 88 ? 18.893 9.513 9.948 1.00 73.50 88 GLY A O 1
ATOM 667 N N . GLN A 1 89 ? 18.158 8.167 11.590 1.00 68.12 89 GLN A N 1
ATOM 668 C CA . GLN A 1 89 ? 17.600 7.165 10.682 1.00 68.12 89 GLN A CA 1
ATOM 669 C C . GLN A 1 89 ? 16.286 7.708 10.109 1.00 68.12 89 GLN A C 1
ATOM 671 O O . GLN A 1 89 ? 15.448 8.207 10.862 1.00 68.12 89 GLN A O 1
ATOM 676 N N . VAL A 1 90 ? 16.136 7.648 8.788 1.00 73.56 90 VAL A N 1
ATOM 677 C CA . VAL A 1 90 ? 14.912 8.035 8.079 1.00 73.56 90 VAL A CA 1
ATOM 678 C C . VAL A 1 90 ? 14.279 6.755 7.559 1.00 73.56 90 VAL A C 1
ATOM 680 O O . VAL A 1 90 ? 14.968 5.943 6.940 1.00 73.56 90 VAL A O 1
ATOM 683 N N . ASP A 1 91 ? 12.988 6.568 7.826 1.00 82.25 91 ASP A N 1
ATOM 684 C CA . ASP A 1 91 ? 12.246 5.443 7.266 1.00 82.25 91 ASP A CA 1
ATOM 685 C C . ASP A 1 91 ? 12.262 5.506 5.736 1.00 82.25 91 ASP A C 1
ATOM 687 O O . ASP A 1 91 ? 12.261 6.580 5.129 1.00 82.25 91 ASP A O 1
ATOM 691 N N . ARG A 1 92 ? 12.260 4.338 5.091 1.00 90.56 92 ARG A N 1
ATOM 692 C CA . ARG A 1 92 ? 12.225 4.273 3.632 1.00 90.56 92 ARG A CA 1
ATOM 693 C C . ARG A 1 92 ? 10.900 4.849 3.119 1.00 90.56 92 ARG A C 1
ATOM 695 O O . ARG A 1 92 ? 9.829 4.407 3.532 1.00 90.56 92 ARG A O 1
ATOM 702 N N . SER A 1 93 ? 10.984 5.805 2.197 1.00 93.88 93 SER A N 1
ATOM 703 C CA . SER A 1 93 ? 9.825 6.471 1.598 1.00 93.88 93 SER A CA 1
ATOM 704 C C . SER A 1 93 ? 9.244 5.646 0.449 1.00 93.88 93 SER A C 1
ATOM 706 O O . SER A 1 93 ? 9.928 5.359 -0.538 1.00 93.88 93 SER A O 1
ATOM 708 N N . ALA A 1 94 ? 7.958 5.300 0.544 1.00 95.88 94 ALA A N 1
ATOM 709 C CA . ALA A 1 94 ? 7.242 4.676 -0.568 1.00 95.88 94 ALA A CA 1
ATOM 710 C C . ALA A 1 94 ? 6.996 5.686 -1.700 1.00 95.88 94 ALA A C 1
ATOM 712 O O . ALA A 1 94 ? 6.903 5.307 -2.871 1.00 95.88 94 ALA A O 1
ATOM 713 N N . ASN A 1 95 ? 6.897 6.974 -1.361 1.00 94.50 95 ASN A N 1
ATOM 714 C CA . ASN A 1 95 ? 6.728 8.048 -2.330 1.00 94.50 95 ASN A CA 1
ATOM 715 C C . ASN A 1 95 ? 7.966 8.216 -3.206 1.00 94.50 95 ASN A C 1
ATOM 717 O O . ASN A 1 95 ? 7.831 8.217 -4.429 1.00 94.50 95 ASN A O 1
ATOM 721 N N . ASP A 1 96 ? 9.150 8.324 -2.603 1.00 95.31 96 ASP A N 1
ATOM 722 C CA . ASP A 1 96 ? 10.402 8.479 -3.347 1.00 95.31 96 ASP A CA 1
ATOM 723 C C . ASP A 1 96 ? 10.673 7.256 -4.222 1.00 95.31 96 ASP A C 1
ATOM 725 O O . ASP A 1 96 ? 10.938 7.411 -5.416 1.00 95.31 96 ASP A O 1
ATOM 729 N N . HIS A 1 97 ? 10.471 6.052 -3.673 1.00 96.62 97 HIS A N 1
ATOM 730 C CA . HIS A 1 97 ? 10.570 4.801 -4.428 1.00 96.62 97 HIS A CA 1
ATOM 731 C C . HIS A 1 97 ? 9.657 4.807 -5.654 1.00 96.62 97 HIS A C 1
ATOM 733 O O . HIS A 1 97 ? 10.103 4.592 -6.777 1.00 96.62 97 HIS A O 1
ATOM 739 N N . CYS A 1 98 ? 8.371 5.115 -5.477 1.00 97.69 98 CYS A N 1
ATOM 740 C CA . CYS A 1 98 ? 7.446 5.111 -6.604 1.00 97.69 98 CYS A CA 1
ATOM 741 C C . CYS A 1 98 ? 7.660 6.256 -7.594 1.00 97.69 98 CYS A C 1
ATOM 743 O O . CYS A 1 98 ? 7.346 6.094 -8.774 1.00 97.69 98 CYS A O 1
ATOM 745 N N . ASN A 1 99 ? 8.213 7.388 -7.158 1.00 96.12 99 ASN A N 1
ATOM 746 C CA . ASN A 1 99 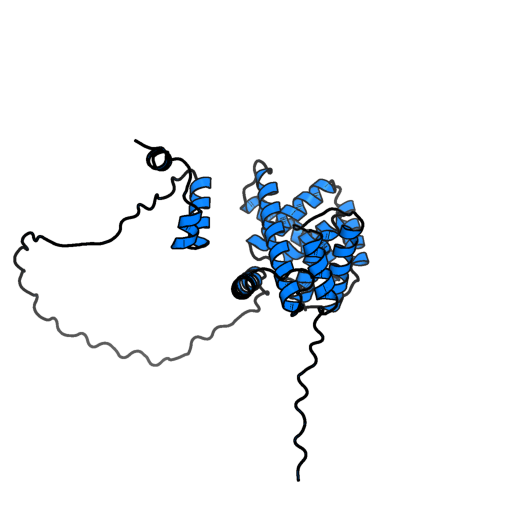? 8.627 8.448 -8.069 1.00 96.12 99 ASN A CA 1
ATOM 747 C C . ASN A 1 99 ? 9.770 7.962 -8.969 1.00 96.12 99 ASN A C 1
ATOM 749 O O . ASN A 1 99 ? 9.684 8.129 -10.186 1.00 96.12 99 ASN A O 1
ATOM 753 N N . GLU A 1 100 ? 10.787 7.312 -8.403 1.00 96.38 100 GLU A N 1
ATOM 754 C CA . GLU A 1 100 ? 11.901 6.735 -9.162 1.00 96.38 100 GLU A CA 1
ATOM 755 C C . GLU A 1 100 ? 11.419 5.670 -10.153 1.00 96.38 100 GLU A C 1
ATOM 757 O O . GLU A 1 100 ? 11.679 5.773 -11.355 1.00 96.38 100 GLU A O 1
ATOM 762 N N . ILE A 1 101 ? 10.624 4.707 -9.678 1.00 96.38 101 ILE A N 1
ATOM 763 C CA . ILE A 1 101 ? 10.062 3.649 -10.524 1.00 96.38 101 ILE A CA 1
ATOM 764 C C . ILE A 1 101 ? 9.231 4.244 -11.662 1.00 96.38 101 ILE A C 1
ATOM 766 O O . ILE A 1 101 ? 9.390 3.825 -12.801 1.00 96.38 101 ILE A O 1
ATOM 770 N N . SER A 1 102 ? 8.418 5.276 -11.410 1.00 93.06 102 SER A N 1
ATOM 771 C CA . SER A 1 102 ? 7.605 5.900 -12.464 1.00 93.06 102 SER A CA 1
ATOM 772 C C . SER A 1 102 ? 8.435 6.512 -13.600 1.00 93.06 102 SER A C 1
ATOM 774 O O . SER A 1 102 ? 8.022 6.460 -14.761 1.00 93.06 102 SER A O 1
ATOM 776 N N . VAL A 1 103 ? 9.615 7.062 -13.288 1.00 95.44 103 VAL A N 1
ATOM 777 C CA . VAL A 1 103 ? 10.539 7.609 -14.291 1.00 95.44 103 VAL A CA 1
ATOM 778 C C . VAL A 1 103 ? 11.125 6.481 -15.133 1.00 95.44 103 VAL A C 1
ATOM 780 O O . VAL A 1 103 ? 11.153 6.585 -16.360 1.00 95.44 103 VAL A O 1
ATOM 783 N N . LEU A 1 104 ? 11.541 5.389 -14.491 1.00 94.00 104 LEU A N 1
ATOM 784 C CA . LEU A 1 104 ? 12.083 4.215 -15.174 1.00 94.00 104 LEU A CA 1
ATOM 785 C C . LEU A 1 104 ? 11.024 3.521 -16.039 1.00 94.00 104 LEU A C 1
ATOM 787 O O . LEU A 1 104 ? 11.288 3.216 -17.198 1.00 94.00 104 LEU A O 1
ATOM 791 N N . THR A 1 105 ? 9.800 3.358 -15.535 1.00 92.81 105 THR A N 1
ATOM 792 C CA . THR A 1 105 ? 8.657 2.829 -16.293 1.00 92.81 105 THR A CA 1
ATOM 793 C C . THR A 1 105 ? 8.406 3.662 -17.546 1.00 92.81 105 THR A C 1
ATOM 795 O O . THR A 1 105 ? 8.234 3.121 -18.637 1.00 92.81 105 THR A O 1
ATOM 798 N N . ALA A 1 106 ? 8.421 4.994 -17.424 1.00 92.62 106 ALA A N 1
ATOM 799 C CA . ALA A 1 106 ? 8.252 5.879 -18.572 1.00 92.62 106 ALA A CA 1
ATOM 800 C C . ALA A 1 106 ? 9.399 5.733 -19.588 1.00 92.62 106 ALA A C 1
ATOM 802 O O . ALA A 1 106 ? 9.143 5.682 -20.791 1.00 92.62 106 ALA A O 1
ATOM 803 N N . ALA A 1 107 ? 10.644 5.616 -19.117 1.00 93.38 107 ALA A N 1
ATOM 804 C CA . ALA A 1 107 ? 11.810 5.384 -19.970 1.00 93.38 107 ALA A CA 1
ATOM 805 C C . ALA A 1 107 ? 11.752 4.026 -20.697 1.00 93.38 107 ALA A C 1
ATOM 807 O O . ALA A 1 107 ? 12.178 3.929 -21.846 1.00 93.38 107 ALA A O 1
ATOM 808 N N . ASN A 1 108 ? 11.158 3.011 -20.065 1.00 91.69 108 ASN A N 1
ATOM 809 C CA . ASN A 1 108 ? 10.979 1.665 -20.614 1.00 91.69 108 ASN A CA 1
ATOM 810 C C . ASN A 1 108 ? 9.751 1.528 -21.537 1.00 91.69 108 ASN A C 1
ATOM 812 O O . ASN A 1 108 ? 9.475 0.442 -22.045 1.00 91.69 108 ASN A O 1
ATOM 816 N N . GLY A 1 109 ? 9.029 2.622 -21.806 1.00 91.88 109 GLY A N 1
ATOM 817 C CA . GLY A 1 109 ? 7.890 2.635 -22.730 1.00 91.88 109 GLY A CA 1
ATOM 818 C C . GLY A 1 109 ? 6.551 2.243 -22.100 1.00 91.88 109 GLY A C 1
ATOM 819 O O . GLY A 1 109 ? 5.593 1.976 -22.827 1.00 91.88 109 GLY A O 1
ATOM 820 N N . GLY A 1 110 ? 6.462 2.243 -20.770 1.00 93.19 110 GLY A N 1
ATOM 821 C CA . GLY A 1 110 ? 5.258 1.915 -20.015 1.00 93.19 110 GLY A CA 1
ATOM 822 C C . GLY A 1 110 ? 5.441 0.700 -19.114 1.00 93.19 110 GLY A C 1
ATOM 823 O O . GLY A 1 110 ? 6.542 0.189 -18.942 1.00 93.19 110 GLY A O 1
ATOM 824 N N . LEU A 1 111 ? 4.331 0.269 -18.516 1.00 93.81 111 LEU A N 1
ATOM 825 C CA . LEU A 1 111 ? 4.307 -0.825 -17.548 1.00 93.81 111 LEU A CA 1
ATOM 826 C C . LEU A 1 111 ? 4.670 -2.168 -18.178 1.00 93.81 111 LEU A C 1
ATOM 828 O O . LEU A 1 111 ? 4.252 -2.482 -19.299 1.00 93.81 111 LEU A O 1
ATOM 832 N N . THR A 1 112 ? 5.336 -3.005 -17.389 1.00 94.69 112 THR A N 1
ATOM 833 C CA . THR A 1 112 ? 5.544 -4.416 -17.700 1.00 94.69 112 THR A CA 1
ATOM 834 C C . THR A 1 112 ? 4.199 -5.117 -17.887 1.00 94.69 112 THR A C 1
ATOM 836 O O . THR A 1 112 ? 3.246 -4.923 -17.130 1.00 94.69 112 THR A O 1
ATOM 839 N N . THR A 1 113 ? 4.129 -5.952 -18.920 1.00 94.12 113 THR A N 1
ATOM 840 C CA . THR A 1 113 ? 2.948 -6.745 -19.282 1.00 94.12 113 THR A CA 1
ATOM 841 C C . THR A 1 113 ? 3.263 -8.230 -19.171 1.00 94.12 113 THR A C 1
ATOM 843 O O . THR A 1 113 ? 4.429 -8.628 -19.193 1.00 94.12 113 THR A O 1
ATOM 846 N N . ALA A 1 114 ? 2.225 -9.055 -19.034 1.00 91.38 114 ALA A N 1
ATOM 847 C CA . ALA A 1 114 ? 2.389 -10.499 -18.927 1.00 91.38 114 ALA A CA 1
ATOM 848 C C . ALA A 1 114 ? 3.091 -11.075 -20.172 1.00 91.38 114 ALA A C 1
ATOM 850 O O . ALA A 1 114 ? 2.855 -10.637 -21.300 1.00 91.38 114 ALA A O 1
ATOM 851 N N . GLY A 1 115 ? 3.970 -12.050 -19.956 1.00 92.06 115 GLY A N 1
ATOM 852 C CA . GLY A 1 115 ? 4.862 -12.631 -20.958 1.00 92.06 115 GLY A CA 1
ATOM 853 C C . GLY A 1 115 ? 6.054 -11.744 -21.330 1.00 92.06 115 GLY A C 1
ATOM 854 O O . GLY A 1 115 ? 6.779 -12.073 -22.270 1.00 92.06 115 GLY A O 1
ATOM 855 N N . ARG A 1 116 ? 6.243 -10.605 -20.651 1.00 92.81 116 ARG A N 1
ATOM 856 C CA . ARG A 1 116 ? 7.355 -9.668 -20.877 1.00 92.81 116 ARG A CA 1
ATOM 857 C C . ARG A 1 116 ? 8.130 -9.341 -19.600 1.00 92.81 116 ARG A C 1
ATOM 859 O O . ARG A 1 116 ? 8.849 -8.344 -19.581 1.00 92.81 116 ARG A O 1
ATOM 866 N N . VAL A 1 117 ? 8.012 -10.146 -18.542 1.00 95.56 117 VAL A N 1
ATOM 867 C CA . VAL A 1 117 ? 8.790 -9.923 -17.317 1.00 95.56 117 VAL A CA 1
ATOM 868 C C . VAL A 1 117 ? 10.217 -10.422 -17.531 1.00 95.56 117 VAL A C 1
ATOM 870 O O . VAL A 1 117 ? 10.505 -11.615 -17.443 1.00 95.56 117 VAL A O 1
ATOM 873 N N . THR A 1 118 ? 11.123 -9.490 -17.821 1.00 94.00 118 THR A N 1
ATOM 874 C CA . THR A 1 118 ? 12.569 -9.752 -17.932 1.00 94.00 118 THR A CA 1
ATOM 875 C C . THR A 1 118 ? 13.335 -9.383 -16.667 1.00 94.00 118 THR A C 1
ATOM 877 O O . THR A 1 118 ? 14.383 -9.961 -16.401 1.00 94.00 118 THR A O 1
ATOM 880 N N . ASP A 1 119 ? 12.814 -8.428 -15.897 1.00 95.50 119 ASP A N 1
ATOM 881 C CA . ASP A 1 119 ? 13.313 -8.033 -14.583 1.00 95.50 119 ASP A CA 1
ATOM 882 C C . ASP A 1 119 ? 12.160 -8.160 -13.584 1.00 95.50 119 ASP A C 1
ATOM 884 O O . ASP A 1 119 ? 11.211 -7.371 -13.585 1.00 95.50 119 ASP A O 1
ATOM 888 N N . SER A 1 120 ? 12.226 -9.210 -12.768 1.00 96.12 120 SER A N 1
ATOM 889 C CA . SER A 1 120 ? 11.175 -9.528 -11.803 1.00 96.12 120 SER A CA 1
ATOM 890 C C . SER A 1 120 ? 11.082 -8.495 -10.688 1.00 96.12 120 SER A C 1
ATOM 892 O O . SER A 1 120 ? 9.977 -8.137 -10.289 1.00 96.12 120 SER A O 1
ATOM 894 N N . GLU A 1 121 ? 12.212 -7.976 -10.210 1.00 95.25 121 GLU A N 1
ATOM 895 C CA . GLU A 1 121 ? 12.218 -6.969 -9.147 1.00 95.25 121 GLU A CA 1
ATOM 896 C C . GLU A 1 121 ? 11.599 -5.666 -9.648 1.00 95.25 121 GLU A C 1
ATOM 898 O O . GLU A 1 121 ? 10.710 -5.100 -9.005 1.00 95.25 121 GLU A O 1
ATOM 903 N N . PHE A 1 122 ? 11.989 -5.227 -10.848 1.00 97.00 122 PHE A N 1
ATOM 904 C CA . PHE A 1 122 ? 11.409 -4.038 -11.456 1.00 97.00 122 PHE A CA 1
ATOM 905 C C . PHE A 1 122 ? 9.905 -4.199 -11.705 1.00 97.00 122 PHE A C 1
ATOM 907 O O . PHE A 1 122 ? 9.125 -3.339 -11.295 1.00 97.00 122 PHE A O 1
ATOM 914 N N . ALA A 1 123 ? 9.470 -5.326 -12.279 1.00 97.81 123 ALA A N 1
ATOM 915 C CA . ALA A 1 123 ? 8.051 -5.593 -12.501 1.00 97.81 123 ALA A CA 1
ATOM 916 C C . ALA A 1 123 ? 7.252 -5.581 -11.186 1.00 97.81 123 ALA A C 1
ATOM 918 O O . ALA A 1 123 ? 6.183 -4.973 -11.122 1.00 97.81 123 ALA A O 1
ATOM 919 N N . MET A 1 124 ? 7.775 -6.183 -10.111 1.00 97.94 124 MET A N 1
ATOM 920 C CA . MET A 1 124 ? 7.140 -6.133 -8.789 1.00 97.94 124 MET A CA 1
ATOM 921 C C . MET A 1 124 ? 7.052 -4.701 -8.252 1.00 97.94 124 MET A C 1
ATOM 923 O O . MET A 1 124 ? 6.039 -4.323 -7.665 1.00 97.94 124 MET A O 1
ATOM 927 N N . ASN A 1 125 ? 8.071 -3.878 -8.473 1.00 98.19 125 ASN A N 1
ATOM 928 C CA . ASN A 1 125 ? 8.051 -2.472 -8.077 1.00 98.19 125 ASN A CA 1
ATOM 929 C C . ASN A 1 125 ? 7.013 -1.651 -8.846 1.00 98.19 125 ASN A C 1
ATOM 931 O O . ASN A 1 125 ? 6.291 -0.855 -8.244 1.00 98.19 125 ASN A O 1
ATOM 935 N N . GLU A 1 126 ? 6.859 -1.888 -10.146 1.00 98.12 126 GLU A N 1
ATOM 936 C CA . GLU A 1 126 ? 5.781 -1.277 -10.925 1.00 98.12 126 GLU A CA 1
ATOM 937 C C . GLU A 1 126 ? 4.409 -1.670 -10.381 1.00 98.12 126 GLU A C 1
ATOM 939 O O . GLU A 1 126 ? 3.540 -0.812 -10.192 1.00 98.12 126 GLU A O 1
ATOM 944 N N . GLN A 1 127 ? 4.223 -2.958 -10.067 1.00 98.31 127 GLN A N 1
ATOM 945 C CA . GLN A 1 127 ? 2.975 -3.425 -9.483 1.00 98.31 127 GLN A CA 1
ATOM 946 C C . GLN A 1 127 ? 2.699 -2.738 -8.147 1.00 98.31 127 GLN A C 1
ATOM 948 O O . GLN A 1 127 ? 1.609 -2.185 -7.989 1.00 98.31 127 GLN A O 1
ATOM 953 N N . PHE A 1 128 ? 3.672 -2.648 -7.240 1.00 98.62 128 PHE A N 1
ATOM 954 C CA . PHE A 1 128 ? 3.499 -1.915 -5.985 1.00 98.62 128 PHE A CA 1
ATOM 955 C C . PHE A 1 128 ? 2.968 -0.494 -6.204 1.00 98.62 128 PHE A C 1
ATOM 957 O O . PHE A 1 128 ? 1.983 -0.080 -5.590 1.00 98.62 128 PHE A O 1
ATOM 964 N N . CYS A 1 129 ? 3.597 0.253 -7.111 1.00 98.62 129 CYS A N 1
ATOM 965 C CA . CYS A 1 129 ? 3.270 1.656 -7.334 1.00 98.62 129 CYS A CA 1
ATOM 966 C C . CYS A 1 129 ? 1.892 1.856 -7.974 1.00 98.62 129 CYS A C 1
ATOM 968 O O . CYS A 1 129 ? 1.200 2.839 -7.671 1.00 98.62 129 CYS A O 1
ATOM 970 N N . LEU A 1 130 ? 1.437 0.898 -8.784 1.00 97.88 130 LEU A N 1
ATOM 971 C CA . LEU A 1 130 ? 0.051 0.851 -9.250 1.00 97.88 130 LEU A CA 1
ATOM 972 C C . LEU A 1 130 ? -0.926 0.597 -8.103 1.00 97.88 130 LEU A C 1
ATOM 974 O O . LEU A 1 130 ? -1.889 1.352 -7.952 1.00 97.88 130 LEU A O 1
ATOM 978 N N . ALA A 1 131 ? -0.669 -0.408 -7.261 1.00 98.31 131 ALA A N 1
ATOM 979 C CA . ALA A 1 131 ? -1.529 -0.715 -6.119 1.00 98.31 131 ALA A CA 1
ATOM 980 C C . ALA A 1 131 ? -1.629 0.475 -5.155 1.00 98.31 131 ALA A C 1
ATOM 982 O O . ALA A 1 131 ? -2.730 0.855 -4.751 1.00 98.31 131 ALA A O 1
ATOM 983 N N . ARG A 1 132 ? -0.499 1.133 -4.862 1.00 98.38 132 ARG A N 1
ATOM 984 C CA . ARG A 1 132 ? -0.437 2.375 -4.079 1.00 98.38 132 ARG A CA 1
ATOM 985 C C . ARG A 1 132 ? -1.316 3.473 -4.689 1.00 98.38 132 ARG A C 1
ATOM 987 O O . ARG A 1 132 ? -2.082 4.122 -3.975 1.00 98.38 132 ARG A O 1
ATOM 994 N N . THR A 1 133 ? -1.249 3.669 -6.006 1.00 97.50 133 THR A N 1
ATOM 995 C CA . THR A 1 133 ? -2.073 4.663 -6.718 1.00 97.50 133 THR A CA 1
ATOM 996 C C . THR A 1 133 ? -3.565 4.350 -6.599 1.00 97.50 133 THR A C 1
ATOM 998 O O . THR A 1 133 ? -4.361 5.243 -6.297 1.00 97.50 133 THR A O 1
ATOM 1001 N N . HIS A 1 134 ? -3.952 3.082 -6.755 1.00 98.06 134 HIS A N 1
ATOM 1002 C CA . HIS A 1 134 ? -5.335 2.648 -6.561 1.00 98.06 134 HIS A CA 1
ATOM 1003 C C . HIS A 1 134 ? -5.813 2.829 -5.119 1.00 98.06 134 HIS A C 1
ATOM 1005 O O . HIS A 1 134 ? -6.935 3.288 -4.914 1.00 98.06 134 HIS A O 1
ATOM 1011 N N . ALA A 1 135 ? -4.975 2.529 -4.126 1.00 98.25 135 ALA A N 1
ATOM 1012 C CA . ALA A 1 135 ? -5.312 2.724 -2.720 1.00 98.25 135 ALA A CA 1
ATOM 1013 C C . ALA A 1 135 ? -5.572 4.202 -2.380 1.00 98.25 135 ALA A C 1
ATOM 1015 O O . ALA A 1 135 ? -6.556 4.518 -1.713 1.00 98.25 135 ALA A O 1
ATOM 1016 N N . MET A 1 136 ? -4.738 5.120 -2.882 1.00 97.38 136 MET A N 1
ATOM 1017 C CA . MET A 1 136 ? -4.959 6.561 -2.707 1.00 97.38 136 MET A CA 1
ATOM 1018 C C . MET A 1 136 ? -6.237 7.040 -3.403 1.00 97.38 136 MET A C 1
ATOM 1020 O O . MET A 1 136 ? -7.003 7.805 -2.819 1.00 97.38 136 MET A O 1
ATOM 1024 N N . ALA A 1 137 ? -6.484 6.587 -4.636 1.00 96.69 137 ALA A N 1
ATOM 1025 C CA . ALA A 1 137 ? -7.683 6.960 -5.383 1.00 96.69 137 ALA A CA 1
ATOM 1026 C C . ALA A 1 137 ? -8.964 6.452 -4.703 1.00 96.69 137 ALA A C 1
ATOM 1028 O O . ALA A 1 137 ? -9.956 7.175 -4.634 1.00 96.69 137 ALA A O 1
ATOM 1029 N N . GLU A 1 138 ? -8.937 5.228 -4.177 1.00 95.81 138 GLU A N 1
ATOM 1030 C CA . GLU A 1 138 ? -10.064 4.642 -3.456 1.00 95.81 138 GLU A CA 1
ATOM 1031 C C . GLU A 1 138 ? -10.323 5.358 -2.128 1.00 95.81 138 GLU A C 1
ATOM 1033 O O . GLU A 1 138 ? -11.461 5.723 -1.837 1.00 95.81 138 GLU A O 1
ATOM 1038 N N . SER A 1 139 ? -9.268 5.652 -1.363 1.00 97.38 139 SER A N 1
ATOM 1039 C CA . SER A 1 139 ? -9.371 6.463 -0.147 1.00 97.38 139 SER A CA 1
ATOM 1040 C C . SER A 1 139 ? -10.017 7.819 -0.433 1.00 97.38 139 SER A C 1
ATOM 1042 O O . SER A 1 139 ? -11.000 8.162 0.214 1.00 97.38 139 SER A O 1
ATOM 1044 N N . ALA A 1 140 ? -9.569 8.541 -1.467 1.00 93.88 140 ALA A N 1
ATOM 1045 C CA . ALA A 1 140 ? -10.138 9.842 -1.825 1.00 93.88 140 ALA A CA 1
ATOM 1046 C C . ALA A 1 140 ? -11.641 9.775 -2.163 1.00 93.88 140 ALA A C 1
ATOM 1048 O O . ALA A 1 140 ? -12.395 10.687 -1.820 1.00 93.88 140 ALA A O 1
ATOM 1049 N N . ARG A 1 141 ? -12.099 8.691 -2.807 1.00 94.31 141 ARG A N 1
ATOM 1050 C CA . ARG A 1 141 ? -13.530 8.474 -3.080 1.00 94.31 141 ARG A CA 1
ATOM 1051 C C . ARG A 1 141 ? -14.322 8.242 -1.802 1.00 94.31 141 ARG A C 1
ATOM 1053 O O . ARG A 1 141 ? -15.401 8.806 -1.664 1.00 94.31 141 ARG A O 1
ATOM 1060 N N . ILE A 1 142 ? -13.800 7.431 -0.883 1.00 93.88 142 ILE A N 1
ATOM 1061 C CA . ILE A 1 142 ? -14.471 7.146 0.389 1.00 93.88 142 ILE A CA 1
ATOM 1062 C C . ILE A 1 142 ? -14.479 8.397 1.271 1.00 93.88 142 ILE A C 1
ATOM 1064 O O . ILE A 1 142 ? -15.528 8.743 1.806 1.00 93.88 142 ILE A O 1
ATOM 1068 N N . GLU A 1 143 ? -13.360 9.120 1.374 1.00 93.19 143 GLU A N 1
ATOM 1069 C CA . GLU A 1 143 ? -13.250 10.373 2.135 1.00 93.19 143 GLU A CA 1
ATOM 1070 C C . GLU A 1 143 ? -14.300 11.400 1.687 1.00 93.19 143 GLU A C 1
ATOM 1072 O O . GLU A 1 143 ? -14.925 12.038 2.532 1.00 93.19 143 GLU A O 1
ATOM 1077 N N . ALA A 1 144 ? -14.578 11.499 0.381 1.00 93.25 144 ALA A N 1
ATOM 1078 C CA . ALA A 1 144 ? -15.612 12.388 -0.155 1.00 93.25 144 ALA A CA 1
ATOM 1079 C C . ALA A 1 144 ? -17.040 12.060 0.333 1.00 93.25 144 ALA A C 1
ATOM 1081 O O . ALA A 1 144 ? -17.934 12.898 0.221 1.00 93.25 144 ALA A O 1
ATOM 1082 N N . THR A 1 145 ? -17.265 10.860 0.875 1.00 92.94 145 THR A N 1
ATOM 1083 C CA . THR A 1 145 ? -18.556 10.437 1.442 1.00 92.94 145 THR A CA 1
ATOM 1084 C C . THR A 1 145 ? -18.665 10.655 2.949 1.00 92.94 145 THR A C 1
ATOM 1086 O O . THR A 1 145 ? -19.746 10.458 3.499 1.00 92.94 145 THR A O 1
ATOM 1089 N N . ILE A 1 146 ? -17.585 11.060 3.629 1.00 91.94 146 ILE A N 1
ATOM 1090 C CA . ILE A 1 146 ? -17.564 11.246 5.083 1.00 91.94 146 ILE A CA 1
ATOM 1091 C C . ILE A 1 146 ? -18.063 12.661 5.408 1.00 91.94 146 ILE A C 1
ATOM 1093 O O . ILE A 1 146 ? -17.343 13.636 5.181 1.00 91.94 146 ILE A O 1
ATOM 1097 N N . PRO A 1 147 ? -19.279 12.823 5.958 1.00 91.81 147 PRO A N 1
ATOM 1098 C CA . PRO A 1 147 ? -19.759 14.140 6.329 1.00 91.81 147 PRO A CA 1
ATOM 1099 C C . PRO A 1 147 ? -19.048 14.629 7.594 1.00 91.81 147 PRO A C 1
ATOM 1101 O O . PRO A 1 147 ? -18.713 13.849 8.485 1.00 91.81 147 PRO A O 1
ATOM 1104 N N . ASN A 1 148 ? -18.915 15.949 7.722 1.00 91.38 148 ASN A N 1
ATOM 1105 C CA . ASN A 1 148 ? -18.516 16.615 8.966 1.00 91.38 148 ASN A CA 1
ATOM 1106 C C . ASN A 1 148 ? -17.124 16.227 9.511 1.00 91.38 148 ASN A C 1
ATOM 1108 O O . ASN A 1 148 ? -16.889 16.369 10.711 1.00 91.38 148 ASN A O 1
ATOM 1112 N N . MET A 1 149 ? -16.202 15.764 8.659 1.00 93.12 149 MET A N 1
ATOM 1113 C CA . MET A 1 149 ? -14.796 15.564 9.027 1.00 93.12 149 MET A CA 1
ATOM 1114 C C . MET A 1 149 ? -13.863 16.281 8.050 1.00 93.12 149 MET A C 1
ATOM 1116 O O . MET A 1 149 ? -14.021 16.178 6.838 1.00 93.12 149 MET A O 1
ATOM 1120 N N . THR A 1 150 ? -12.876 17.004 8.576 1.00 93.94 150 THR A N 1
ATOM 1121 C CA . THR A 1 150 ? -11.779 17.574 7.781 1.00 93.94 150 THR A CA 1
ATOM 1122 C C . THR A 1 150 ? -10.699 16.523 7.509 1.00 93.94 150 THR A C 1
ATOM 1124 O O . THR A 1 150 ? -10.603 15.525 8.227 1.00 93.94 150 THR A O 1
ATOM 1127 N N . SER A 1 151 ? -9.831 16.758 6.519 1.00 91.56 151 SER A N 1
ATOM 1128 C CA . SER A 1 151 ? -8.698 15.863 6.230 1.00 91.56 151 SER A CA 1
ATOM 1129 C C . SER A 1 151 ? -7.799 15.633 7.453 1.00 91.56 151 SER A C 1
ATOM 1131 O O . SER A 1 151 ? -7.441 14.493 7.734 1.00 91.56 151 SER A O 1
ATOM 1133 N N . ASP A 1 152 ? -7.518 16.676 8.240 1.00 94.12 152 ASP A N 1
ATOM 1134 C CA . ASP A 1 152 ? -6.706 16.563 9.461 1.00 94.12 152 ASP A CA 1
ATOM 1135 C C . ASP A 1 152 ? -7.391 15.705 10.536 1.00 94.12 152 ASP A C 1
ATOM 1137 O O . ASP A 1 152 ? -6.746 14.957 11.275 1.00 94.12 152 ASP A O 1
ATOM 1141 N N . GLN A 1 153 ? -8.723 15.793 10.636 1.00 96.69 153 GLN A N 1
ATOM 1142 C CA . GLN A 1 153 ? -9.493 14.954 11.551 1.00 96.69 153 GLN A CA 1
ATOM 1143 C C . GLN A 1 153 ? -9.457 13.489 11.110 1.00 96.69 153 GLN A C 1
ATOM 1145 O O . GLN A 1 153 ? -9.292 12.619 11.965 1.00 96.69 153 GLN A O 1
ATOM 1150 N N . ILE A 1 154 ? -9.561 13.218 9.806 1.00 96.81 154 ILE A N 1
ATOM 1151 C CA . ILE A 1 154 ? -9.435 11.870 9.235 1.00 96.81 154 ILE A CA 1
ATOM 1152 C C . ILE A 1 154 ? -8.036 11.307 9.507 1.00 96.81 154 ILE A C 1
ATOM 1154 O O . ILE A 1 154 ? -7.917 10.205 10.042 1.00 96.81 154 ILE A O 1
ATOM 1158 N N . GLU A 1 155 ? -6.979 12.077 9.243 1.00 97.44 155 GLU A N 1
ATOM 1159 C CA . GLU A 1 155 ? -5.602 11.666 9.536 1.00 97.44 155 GLU A CA 1
ATOM 1160 C C . GLU A 1 155 ? -5.422 11.316 11.018 1.00 97.44 155 GLU A C 1
ATOM 1162 O O . GLU A 1 155 ? -4.845 10.280 11.356 1.00 97.44 155 GLU A O 1
ATOM 1167 N N . LYS A 1 156 ? -5.972 12.133 11.926 1.00 97.81 156 LYS A N 1
ATOM 1168 C CA . LYS A 1 156 ? -5.917 11.861 13.366 1.00 97.81 156 LYS A CA 1
ATOM 1169 C C . LYS A 1 156 ? -6.625 10.556 13.741 1.00 97.81 156 LYS A C 1
ATOM 1171 O O . LYS A 1 156 ? -6.110 9.821 14.586 1.00 97.81 156 LYS A O 1
ATOM 1176 N N . GLN A 1 157 ? -7.765 10.243 13.119 1.00 97.50 157 GLN A N 1
ATOM 1177 C CA . GLN A 1 157 ? -8.420 8.944 13.312 1.00 97.50 157 GLN A CA 1
ATOM 1178 C C . GLN A 1 157 ? -7.543 7.797 12.806 1.00 97.50 157 GLN A C 1
ATOM 1180 O O . GLN A 1 157 ? -7.396 6.790 13.498 1.00 97.50 157 GLN A O 1
ATOM 1185 N N . CYS A 1 158 ? -6.903 7.965 11.649 1.00 98.50 158 CYS A N 1
ATOM 1186 C CA . CYS A 1 158 ? -6.016 6.953 11.087 1.00 98.50 158 CYS A CA 1
ATOM 1187 C C . CYS A 1 158 ? -4.767 6.710 11.936 1.00 98.50 158 CYS A C 1
ATOM 1189 O O . CYS A 1 158 ? -4.374 5.558 12.116 1.00 98.50 158 CYS A O 1
ATOM 1191 N N . LYS A 1 159 ? -4.197 7.748 12.560 1.00 98.12 159 LYS A N 1
ATOM 1192 C CA . LYS A 1 159 ? -3.127 7.585 13.560 1.00 98.12 159 LYS A CA 1
ATOM 1193 C C . LYS A 1 159 ? -3.599 6.774 14.767 1.00 98.12 159 LYS A C 1
ATOM 1195 O O . LYS A 1 159 ? -2.904 5.853 15.189 1.00 98.12 159 LYS A O 1
ATOM 1200 N N . GLY A 1 160 ? -4.795 7.063 15.285 1.00 97.38 160 GLY A N 1
ATOM 1201 C CA . GLY A 1 160 ? -5.386 6.294 16.385 1.00 97.38 160 GLY A CA 1
ATOM 1202 C C . GLY A 1 160 ? -5.616 4.821 16.026 1.00 97.38 160 GLY A C 1
ATOM 1203 O O . GLY A 1 160 ? -5.283 3.933 16.808 1.00 97.38 160 GLY A O 1
ATOM 1204 N N . LEU A 1 161 ? -6.120 4.549 14.819 1.00 95.88 161 LEU A N 1
ATOM 1205 C CA . LEU A 1 161 ? -6.289 3.183 14.320 1.00 95.88 161 LEU A CA 1
ATOM 1206 C C . LEU A 1 161 ? -4.944 2.464 14.154 1.00 95.88 161 LEU A C 1
ATOM 1208 O O . LEU A 1 161 ? -4.814 1.315 14.566 1.00 95.88 161 LEU A O 1
ATOM 1212 N N . THR A 1 162 ? -3.935 3.150 13.614 1.00 96.06 162 THR A N 1
ATOM 1213 C CA . THR A 1 162 ? -2.575 2.612 13.445 1.00 96.06 162 THR A CA 1
ATOM 1214 C C . THR A 1 162 ? -1.989 2.186 14.789 1.00 96.06 162 THR A C 1
ATOM 1216 O O . THR A 1 162 ? -1.516 1.061 14.927 1.00 96.06 162 THR A O 1
ATOM 1219 N N . GLN A 1 163 ? -2.106 3.034 15.816 1.00 96.44 163 GLN A N 1
ATOM 1220 C CA . GLN A 1 163 ? -1.673 2.707 17.178 1.00 96.44 163 GLN A CA 1
ATOM 1221 C C . GLN A 1 163 ? -2.418 1.496 17.755 1.00 96.44 163 GLN A C 1
ATOM 1223 O O . GLN A 1 163 ? -1.812 0.660 18.422 1.00 96.44 163 GLN A O 1
ATOM 1228 N N . ALA A 1 164 ? -3.720 1.376 17.483 1.00 95.62 164 ALA A N 1
ATOM 1229 C CA . ALA A 1 164 ? -4.523 0.253 17.954 1.00 95.62 164 ALA A CA 1
ATOM 1230 C C . ALA A 1 164 ? -4.154 -1.076 17.264 1.00 95.62 164 ALA A C 1
ATOM 1232 O O . ALA A 1 164 ? -4.213 -2.130 17.896 1.00 95.62 164 ALA A O 1
ATOM 1233 N N . VAL A 1 165 ? -3.765 -1.033 15.985 1.00 95.25 165 VAL A N 1
ATOM 1234 C CA . VAL A 1 165 ? -3.362 -2.212 15.199 1.00 95.25 165 VAL A CA 1
ATOM 1235 C C . VAL A 1 165 ? -1.902 -2.600 15.439 1.00 95.25 165 VAL A C 1
ATOM 1237 O O . VAL A 1 165 ? -1.575 -3.775 15.299 1.00 95.25 165 VAL A O 1
ATOM 1240 N N . ALA A 1 166 ? -1.037 -1.670 15.856 1.00 94.94 166 ALA A N 1
ATOM 1241 C CA . ALA A 1 166 ? 0.403 -1.892 16.024 1.00 94.94 166 ALA A CA 1
ATOM 1242 C C . ALA A 1 166 ? 0.793 -3.198 16.758 1.00 94.94 166 ALA A C 1
ATOM 1244 O O . ALA A 1 166 ? 1.695 -3.884 16.276 1.00 94.94 166 ALA A O 1
ATOM 1245 N N . PRO A 1 167 ? 0.112 -3.640 17.841 1.00 95.25 167 PRO A N 1
ATOM 1246 C CA . PRO A 1 167 ? 0.438 -4.915 18.488 1.00 95.25 167 PRO A CA 1
ATOM 1247 C C . PRO A 1 167 ? 0.277 -6.145 17.583 1.00 95.25 167 PRO A C 1
ATOM 1249 O O . PRO A 1 167 ? 0.938 -7.155 17.803 1.00 95.25 167 PRO A O 1
ATOM 1252 N N . GLN A 1 168 ? -0.588 -6.077 16.566 1.00 93.31 168 GLN A N 1
ATOM 1253 C CA . GLN A 1 168 ? -0.791 -7.159 15.598 1.00 93.31 168 GLN A CA 1
ATOM 1254 C C . GLN A 1 168 ? 0.318 -7.221 14.538 1.00 93.31 168 GLN A C 1
ATOM 1256 O O . GLN A 1 168 ? 0.459 -8.236 13.863 1.00 93.31 168 GLN A O 1
ATOM 1261 N N . LEU A 1 169 ? 1.118 -6.158 14.403 1.00 93.12 169 LEU A N 1
ATOM 1262 C CA . LEU A 1 169 ? 2.235 -6.080 13.457 1.00 93.12 169 LEU A CA 1
ATOM 1263 C C . LEU A 1 169 ? 3.554 -6.588 14.052 1.00 93.12 169 LEU A C 1
ATOM 1265 O O . LEU A 1 169 ? 4.512 -6.794 13.314 1.00 93.12 169 LEU A O 1
ATOM 1269 N N . ALA A 1 170 ? 3.613 -6.817 15.368 1.00 91.19 170 ALA A N 1
ATOM 1270 C CA . ALA A 1 170 ? 4.845 -7.183 16.071 1.00 91.19 170 ALA A CA 1
ATOM 1271 C C . ALA A 1 170 ? 5.510 -8.452 15.511 1.00 91.19 170 ALA A C 1
ATOM 1273 O O . ALA A 1 170 ? 6.734 -8.531 15.450 1.00 91.19 170 ALA A O 1
ATOM 1274 N N . ASN A 1 171 ? 4.704 -9.414 15.057 1.00 88.56 171 ASN A N 1
ATOM 1275 C CA . ASN A 1 171 ? 5.188 -10.667 14.479 1.00 88.56 171 ASN A CA 1
ATOM 1276 C C . ASN A 1 171 ? 5.134 -10.675 12.948 1.00 88.56 171 ASN A C 1
ATOM 1278 O O . ASN A 1 171 ? 5.268 -11.730 12.337 1.00 88.56 171 ASN A O 1
ATOM 1282 N N . LEU A 1 172 ? 4.911 -9.529 12.299 1.00 92.25 172 LEU A N 1
ATOM 1283 C CA . LEU A 1 172 ? 4.745 -9.494 10.847 1.00 92.25 172 LEU A CA 1
ATOM 1284 C C . LEU A 1 172 ? 5.997 -9.970 10.099 1.00 92.25 172 LEU A C 1
ATOM 1286 O O . LEU A 1 172 ? 5.862 -10.484 9.001 1.00 92.25 172 LEU A O 1
ATOM 1290 N N . GLY A 1 173 ? 7.187 -9.816 10.689 1.00 88.44 173 GLY A N 1
ATOM 1291 C CA . GLY A 1 173 ? 8.456 -10.291 10.125 1.00 88.44 173 GLY A CA 1
ATOM 1292 C C . GLY A 1 173 ? 8.839 -11.724 10.513 1.00 88.44 173 GLY A C 1
ATOM 1293 O O . GLY A 1 173 ? 9.973 -12.122 10.280 1.00 88.44 173 GLY A O 1
ATOM 1294 N N . THR A 1 174 ? 7.960 -12.480 11.178 1.00 91.06 174 THR A N 1
ATOM 1295 C CA . THR A 1 174 ? 8.275 -13.839 11.664 1.00 91.06 174 THR A CA 1
ATOM 1296 C C . THR A 1 174 ? 7.132 -14.833 11.478 1.00 91.06 174 THR A C 1
ATOM 1298 O O . THR A 1 174 ? 7.372 -15.996 11.150 1.00 91.06 174 THR A O 1
ATOM 1301 N N . ASP A 1 175 ? 5.888 -14.406 11.687 1.00 95.56 175 ASP A N 1
ATOM 1302 C CA . ASP A 1 175 ? 4.706 -15.246 11.549 1.00 95.56 175 ASP A CA 1
ATOM 1303 C C . ASP A 1 175 ? 4.256 -15.347 10.087 1.00 95.56 175 ASP A C 1
ATOM 1305 O O . ASP A 1 175 ? 4.280 -14.387 9.318 1.00 95.56 175 ASP A O 1
ATOM 1309 N N . ARG A 1 176 ? 3.745 -16.527 9.721 1.00 95.88 176 ARG A N 1
ATOM 1310 C CA . ARG A 1 176 ? 3.113 -16.751 8.414 1.00 95.88 176 ARG A CA 1
ATOM 1311 C C . ARG A 1 176 ? 1.865 -15.870 8.235 1.00 95.88 176 ARG A C 1
ATOM 1313 O O . ARG A 1 176 ? 1.171 -15.618 9.232 1.00 95.88 176 ARG A O 1
ATOM 1320 N N . PRO A 1 177 ? 1.494 -15.505 6.989 1.00 97.69 177 PRO A N 1
ATOM 1321 C CA . PRO A 1 177 ? 0.355 -14.629 6.720 1.00 97.69 177 PRO A CA 1
ATOM 1322 C C . PRO A 1 177 ? -0.937 -15.069 7.414 1.00 97.69 177 PRO A C 1
ATOM 1324 O O . PRO A 1 177 ? -1.620 -14.257 8.037 1.00 97.69 177 PRO A O 1
ATOM 1327 N N . GLU A 1 178 ? -1.244 -16.369 7.402 1.00 97.12 178 GLU A N 1
ATOM 1328 C CA . GLU A 1 178 ? -2.495 -16.891 7.956 1.00 97.12 178 GLU A CA 1
ATOM 1329 C C . GLU A 1 178 ? -2.605 -16.657 9.469 1.00 97.12 178 GLU A C 1
ATOM 1331 O O . GLU A 1 178 ? -3.697 -16.406 9.986 1.00 97.12 178 GLU A O 1
ATOM 1336 N N . ARG A 1 179 ? -1.477 -16.702 10.194 1.00 97.31 179 ARG A N 1
ATOM 1337 C CA . ARG A 1 179 ? -1.455 -16.445 11.640 1.00 97.31 179 ARG A CA 1
ATOM 1338 C C . ARG A 1 179 ? -1.704 -14.974 11.949 1.00 97.31 179 ARG A C 1
ATOM 1340 O O . ARG A 1 179 ? -2.534 -14.678 12.809 1.00 97.31 179 ARG A O 1
ATOM 1347 N N . VAL A 1 180 ? -1.033 -14.073 11.232 1.00 97.62 180 VAL A N 1
ATOM 1348 C CA . VAL A 1 180 ? -1.191 -12.619 11.400 1.00 97.62 180 VAL A CA 1
ATOM 1349 C C . VAL A 1 180 ? -2.618 -12.190 11.054 1.00 97.62 180 VAL A C 1
ATOM 1351 O O . VAL A 1 180 ? -3.256 -11.461 11.819 1.00 97.62 180 VAL A O 1
ATOM 1354 N N . VAL A 1 181 ? -3.158 -12.702 9.945 1.00 98.00 181 VAL A N 1
ATOM 1355 C CA . VAL A 1 181 ? -4.545 -12.475 9.517 1.00 98.00 181 VAL A CA 1
ATOM 1356 C C . VAL A 1 181 ? -5.526 -12.964 10.583 1.00 98.00 181 VAL A C 1
ATOM 1358 O O . VAL A 1 181 ? -6.415 -12.213 10.984 1.00 98.00 181 VAL A O 1
ATOM 1361 N N . ALA A 1 182 ? -5.358 -14.182 11.108 1.00 97.50 182 ALA A N 1
ATOM 1362 C CA . ALA A 1 182 ? -6.250 -14.729 12.131 1.00 97.50 182 ALA A CA 1
ATOM 1363 C C . ALA A 1 182 ? -6.203 -13.943 13.457 1.00 97.50 182 ALA A C 1
ATOM 1365 O O . ALA A 1 182 ? -7.254 -13.691 14.061 1.00 97.50 182 ALA A O 1
ATOM 1366 N N . ALA A 1 183 ? -5.009 -13.540 13.904 1.00 96.88 183 ALA A N 1
ATOM 1367 C CA . ALA A 1 183 ? -4.822 -12.735 15.111 1.00 96.88 183 ALA A CA 1
ATOM 1368 C C . ALA A 1 183 ? -5.476 -11.354 14.966 1.00 96.88 183 ALA A C 1
ATOM 1370 O O . ALA A 1 183 ? -6.302 -10.961 15.797 1.00 96.88 183 ALA A O 1
ATOM 1371 N N . THR A 1 184 ? -5.218 -10.679 13.845 1.00 97.88 184 THR A N 1
ATOM 1372 C CA . THR A 1 184 ? -5.814 -9.377 13.538 1.00 97.88 184 THR A CA 1
ATOM 1373 C C . THR A 1 184 ? -7.334 -9.487 13.400 1.00 97.88 184 THR A C 1
ATOM 1375 O O . THR A 1 184 ? -8.062 -8.691 13.982 1.00 97.88 184 THR A O 1
ATOM 1378 N N . ALA A 1 185 ? -7.861 -10.521 12.739 1.00 97.44 185 ALA A N 1
ATOM 1379 C CA . ALA A 1 185 ? -9.305 -10.730 12.608 1.00 97.44 185 ALA A CA 1
ATOM 1380 C C . ALA A 1 185 ? -9.987 -10.980 13.965 1.00 97.44 185 ALA A C 1
ATOM 1382 O O . ALA A 1 185 ? -11.138 -10.594 14.188 1.00 97.44 185 ALA A O 1
ATOM 1383 N N . LYS A 1 186 ? -9.300 -11.634 14.912 1.00 97.19 186 LYS A N 1
ATOM 1384 C CA . LYS A 1 186 ? -9.776 -11.757 16.298 1.00 97.19 186 LYS A CA 1
ATOM 1385 C C . LYS A 1 186 ? -9.823 -10.391 16.986 1.00 97.19 186 LYS A C 1
ATOM 1387 O O . LYS A 1 186 ? -10.829 -10.083 17.624 1.00 97.19 186 LYS A O 1
ATOM 1392 N N . PHE A 1 187 ? -8.784 -9.575 16.823 1.00 96.56 187 PHE A N 1
ATOM 1393 C CA . PHE A 1 187 ? -8.750 -8.209 17.341 1.00 96.56 187 PHE A CA 1
ATOM 1394 C C . PHE A 1 187 ? -9.895 -7.351 16.773 1.00 96.56 187 PHE A C 1
ATOM 1396 O O . PHE A 1 187 ? -10.656 -6.767 17.547 1.00 96.56 187 PHE A O 1
ATOM 1403 N N . LEU A 1 188 ? -10.106 -7.360 15.453 1.00 96.31 188 LEU A N 1
ATOM 1404 C CA . LEU A 1 188 ? -11.189 -6.612 14.803 1.00 96.31 188 LEU A CA 1
ATOM 1405 C C . LEU A 1 188 ? -12.565 -7.011 15.341 1.00 96.31 188 LEU A C 1
ATOM 1407 O O . LEU A 1 188 ? -13.345 -6.140 15.724 1.00 96.31 188 LEU A O 1
ATOM 1411 N N . ARG A 1 189 ? -12.833 -8.314 15.492 1.00 96.25 189 ARG A N 1
ATOM 1412 C CA . ARG A 1 189 ? -14.083 -8.805 16.100 1.00 96.25 189 ARG A CA 1
ATOM 1413 C C . ARG A 1 189 ? -14.250 -8.370 17.556 1.00 96.25 189 ARG A C 1
ATOM 1415 O O . ARG A 1 189 ? -15.361 -8.054 17.970 1.00 96.25 189 ARG A O 1
ATOM 1422 N N . SER A 1 190 ? -13.163 -8.312 18.328 1.00 96.12 190 SER A N 1
ATOM 1423 C CA . SER A 1 190 ? -13.208 -7.867 19.730 1.00 96.12 190 SER A CA 1
ATOM 1424 C C . SER A 1 190 ? -13.503 -6.373 19.897 1.00 96.12 190 SER A C 1
ATOM 1426 O O . SER A 1 190 ? -13.929 -5.958 20.970 1.00 96.12 190 SER A O 1
ATOM 1428 N N . SER A 1 191 ? -13.336 -5.569 18.839 1.00 93.38 191 SER A N 1
ATOM 1429 C CA . SER A 1 191 ? -13.619 -4.128 18.877 1.00 93.38 191 SER A CA 1
ATOM 1430 C C . SER A 1 191 ? -15.112 -3.791 18.998 1.00 93.38 191 SER A C 1
ATOM 1432 O O . SER A 1 191 ? -15.456 -2.648 19.296 1.00 93.38 191 SER A O 1
ATOM 1434 N N . GLY A 1 192 ? -15.999 -4.758 18.723 1.00 93.19 192 GLY A N 1
ATOM 1435 C CA . GLY A 1 192 ? -17.452 -4.564 18.706 1.00 93.19 192 GLY A CA 1
ATOM 1436 C C . GLY A 1 192 ? -17.969 -3.695 17.552 1.00 93.19 192 GLY A C 1
ATOM 1437 O O . GLY A 1 192 ? -19.163 -3.407 17.505 1.00 93.19 192 GLY A O 1
ATOM 1438 N N . LYS A 1 193 ? -17.101 -3.263 16.627 1.00 94.50 193 LYS A N 1
ATOM 1439 C CA . LYS A 1 193 ? -17.485 -2.465 15.456 1.00 94.50 193 LYS A CA 1
ATOM 1440 C C . LYS A 1 193 ? -17.922 -3.360 14.287 1.00 94.50 193 LYS A C 1
ATOM 1442 O O . LYS A 1 193 ? -17.376 -4.453 14.131 1.00 94.50 193 LYS A O 1
ATOM 1447 N N . PRO A 1 194 ? -18.855 -2.896 13.437 1.00 95.69 194 PRO A N 1
ATOM 1448 C CA . PRO A 1 194 ? -19.183 -3.568 12.183 1.00 95.69 194 PRO A CA 1
ATOM 1449 C C . PRO A 1 194 ? -17.945 -3.746 11.286 1.00 95.69 194 PRO A C 1
ATOM 1451 O O . PRO A 1 194 ? -17.129 -2.831 11.142 1.00 95.69 194 PRO A O 1
ATOM 1454 N N . MET A 1 195 ? -17.786 -4.933 10.694 1.00 94.38 195 MET A N 1
ATOM 1455 C CA . MET A 1 195 ? -16.603 -5.269 9.887 1.00 94.38 195 MET A CA 1
ATOM 1456 C C . MET A 1 195 ? -16.502 -4.446 8.598 1.00 94.38 195 MET A C 1
ATOM 1458 O O . MET A 1 195 ? -15.403 -4.092 8.185 1.00 94.38 195 MET A O 1
ATOM 1462 N N . ASP A 1 196 ? -17.631 -4.100 7.990 1.00 93.94 196 ASP A N 1
ATOM 1463 C CA . ASP A 1 196 ? -17.731 -3.211 6.830 1.00 93.94 196 ASP A CA 1
ATOM 1464 C C . ASP A 1 196 ? -17.262 -1.784 7.153 1.00 9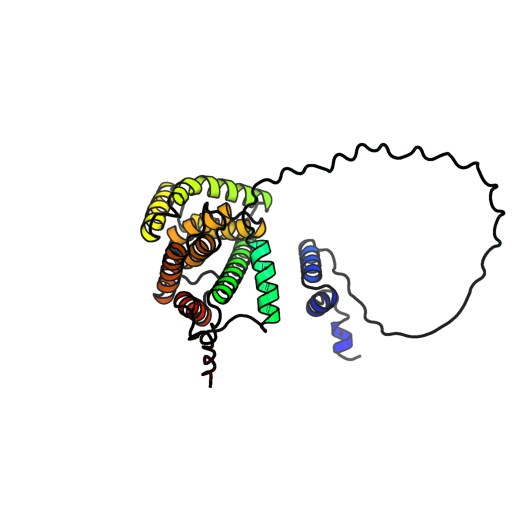3.94 196 ASP A C 1
ATOM 1466 O O . ASP A 1 196 ? -16.546 -1.162 6.363 1.00 93.94 196 ASP A O 1
ATOM 1470 N N . GLN A 1 197 ? -17.590 -1.284 8.349 1.00 94.19 197 GLN A N 1
ATOM 1471 C CA . GLN A 1 197 ? -17.097 0.003 8.835 1.00 94.19 197 GLN A CA 1
ATOM 1472 C C . GLN A 1 197 ? -15.581 -0.036 9.066 1.00 94.19 197 GLN A C 1
ATOM 1474 O O . GLN A 1 197 ? -14.876 0.900 8.684 1.00 94.19 197 GLN A O 1
ATOM 1479 N N . LEU A 1 198 ? -15.067 -1.117 9.663 1.00 95.62 198 LEU A N 1
ATOM 1480 C CA . LEU A 1 198 ? -13.628 -1.312 9.864 1.00 95.62 198 LEU A CA 1
ATOM 1481 C C . LEU A 1 198 ? -12.882 -1.395 8.529 1.00 95.62 198 LEU A C 1
ATOM 1483 O O . LEU A 1 198 ? -11.859 -0.734 8.370 1.00 95.62 198 LEU A O 1
ATOM 1487 N N . ALA A 1 199 ? -13.412 -2.144 7.559 1.00 96.88 199 ALA A N 1
ATOM 1488 C CA . ALA A 1 199 ? -12.842 -2.239 6.220 1.00 96.88 199 ALA A CA 1
ATOM 1489 C C . ALA A 1 199 ? -12.841 -0.874 5.515 1.00 96.88 199 ALA A C 1
ATOM 1491 O O . ALA A 1 199 ? -11.821 -0.459 4.975 1.00 96.88 199 ALA A O 1
ATOM 1492 N N . SER A 1 200 ? -13.942 -0.122 5.577 1.00 96.38 200 SER A N 1
ATOM 1493 C CA . SER A 1 200 ? -14.010 1.224 4.987 1.00 96.38 200 SER A CA 1
ATOM 1494 C C . SER A 1 200 ? -12.999 2.180 5.629 1.00 96.38 200 SER A C 1
ATOM 1496 O O . SER A 1 200 ? -12.281 2.887 4.924 1.00 96.38 200 SER A O 1
ATOM 1498 N N . GLY A 1 201 ? -12.872 2.145 6.961 1.00 97.38 201 GLY A N 1
ATOM 1499 C CA . GLY A 1 201 ? -11.852 2.901 7.689 1.00 97.38 201 GLY A CA 1
ATOM 1500 C C . GLY A 1 201 ? -10.427 2.499 7.299 1.00 97.38 201 GLY A C 1
ATOM 1501 O O . GLY A 1 201 ? -9.589 3.365 7.068 1.00 97.38 201 GLY A O 1
ATOM 1502 N N . GLY A 1 202 ? -10.166 1.200 7.136 1.00 98.31 202 GLY A N 1
ATOM 1503 C CA . GLY A 1 202 ? -8.887 0.687 6.646 1.00 98.31 202 GLY A CA 1
ATOM 1504 C C . GLY A 1 202 ? -8.529 1.208 5.253 1.00 98.31 202 GLY A C 1
ATOM 1505 O O . GLY A 1 202 ? -7.394 1.613 5.033 1.00 98.31 202 GLY A O 1
ATOM 1506 N N . LYS A 1 203 ? -9.490 1.264 4.320 1.00 98.69 203 LYS A N 1
ATOM 1507 C CA . LYS A 1 203 ? -9.266 1.780 2.953 1.00 98.69 203 LYS A CA 1
ATOM 1508 C C . LYS A 1 203 ? -8.892 3.258 2.972 1.00 98.69 203 LYS A C 1
ATOM 1510 O O . LYS A 1 203 ? -7.936 3.655 2.308 1.00 98.69 203 LYS A O 1
ATOM 1515 N N . VAL A 1 204 ? -9.605 4.049 3.778 1.00 98.62 204 VAL A N 1
ATOM 1516 C CA . VAL A 1 204 ? -9.288 5.467 3.992 1.00 98.62 204 VAL A CA 1
ATOM 1517 C C . VAL A 1 204 ? -7.869 5.609 4.533 1.00 98.62 204 VAL A C 1
ATOM 1519 O O . VAL A 1 204 ? -7.050 6.289 3.915 1.00 98.62 204 VAL A O 1
ATOM 1522 N N . CYS A 1 205 ? -7.550 4.906 5.621 1.00 98.81 205 CYS A N 1
ATOM 1523 C CA . CYS A 1 205 ? -6.260 5.023 6.292 1.00 98.81 205 CYS A CA 1
ATOM 1524 C C . CYS A 1 205 ? -5.083 4.478 5.483 1.00 98.81 205 CYS A C 1
ATOM 1526 O O . CYS A 1 205 ? -3.996 5.044 5.561 1.00 98.81 205 CYS A O 1
ATOM 1528 N N . LEU A 1 206 ? -5.294 3.471 4.633 1.00 98.88 206 LEU A N 1
ATOM 1529 C CA . LEU A 1 206 ? -4.281 3.010 3.686 1.00 98.88 206 LEU A CA 1
ATOM 1530 C C . LEU A 1 206 ? -3.893 4.129 2.709 1.00 98.88 206 LEU A C 1
ATOM 1532 O O . LEU A 1 206 ? -2.711 4.417 2.526 1.00 98.88 206 LEU A O 1
ATOM 1536 N N . GLY A 1 207 ? -4.882 4.789 2.100 1.00 98.56 207 GLY A N 1
ATOM 1537 C CA . GLY A 1 207 ? -4.609 5.900 1.188 1.00 98.56 207 GLY A CA 1
ATOM 1538 C C . GLY A 1 207 ? -4.069 7.146 1.892 1.00 98.56 207 GLY A C 1
ATOM 1539 O O . GLY A 1 207 ? -3.195 7.807 1.333 1.00 98.56 207 GLY A O 1
ATOM 1540 N N . VAL A 1 208 ? -4.516 7.439 3.122 1.00 98.62 208 VAL A N 1
ATOM 1541 C CA . VAL A 1 208 ? -3.938 8.508 3.956 1.00 98.62 208 VAL A CA 1
ATOM 1542 C C . VAL A 1 208 ? -2.463 8.220 4.211 1.00 98.62 208 VAL A C 1
ATOM 1544 O O . VAL A 1 208 ? -1.645 9.091 3.935 1.00 98.62 208 VAL A O 1
ATOM 1547 N N . GLY A 1 209 ? -2.124 7.003 4.652 1.00 98.44 209 GLY A N 1
ATOM 1548 C CA . GLY A 1 209 ? -0.749 6.584 4.922 1.00 98.44 209 GLY A CA 1
ATOM 1549 C C . GLY A 1 209 ? 0.159 6.809 3.717 1.00 98.44 209 GLY A C 1
ATOM 1550 O O . GLY A 1 209 ? 1.193 7.452 3.838 1.00 98.44 209 GLY A O 1
ATOM 1551 N N . TYR A 1 210 ? -0.275 6.416 2.517 1.00 98.50 210 TYR A N 1
ATOM 1552 C CA . TYR A 1 210 ? 0.489 6.701 1.299 1.00 98.50 210 TYR A CA 1
ATOM 1553 C C . TYR A 1 210 ? 0.555 8.177 0.915 1.00 98.50 210 TYR A C 1
ATOM 1555 O O . TYR A 1 210 ? 1.566 8.623 0.371 1.00 98.50 210 TYR A O 1
ATOM 1563 N N . ARG A 1 211 ? -0.505 8.946 1.169 1.00 97.31 211 ARG A N 1
ATOM 1564 C CA . ARG A 1 211 ? -0.543 10.382 0.872 1.00 97.31 211 ARG A CA 1
ATOM 1565 C C . ARG A 1 211 ? 0.421 11.172 1.757 1.00 97.31 211 ARG A C 1
ATOM 1567 O O . ARG A 1 211 ? 1.044 12.104 1.255 1.00 97.31 211 ARG A O 1
ATOM 1574 N N . ILE A 1 212 ? 0.532 10.812 3.036 1.00 96.25 212 ILE A N 1
ATOM 1575 C CA . ILE A 1 212 ? 1.411 11.485 4.007 1.00 96.25 212 ILE A CA 1
ATOM 1576 C C . ILE A 1 212 ? 2.773 10.800 4.174 1.00 96.25 212 ILE A C 1
ATOM 1578 O O . ILE A 1 212 ? 3.574 11.260 4.978 1.00 96.25 212 ILE A O 1
ATOM 1582 N N . ASP A 1 213 ? 3.024 9.734 3.409 1.00 96.44 213 ASP A N 1
ATOM 1583 C CA . ASP A 1 213 ? 4.241 8.918 3.475 1.00 96.44 213 ASP A CA 1
ATOM 1584 C C . ASP A 1 213 ? 4.508 8.320 4.867 1.00 96.44 213 ASP A C 1
ATOM 1586 O O . ASP A 1 213 ? 5.637 8.282 5.345 1.00 96.44 213 ASP A O 1
ATOM 1590 N N . ASP A 1 214 ? 3.447 7.857 5.531 1.00 97.69 214 ASP A N 1
ATOM 1591 C CA . ASP A 1 214 ? 3.523 7.110 6.787 1.00 97.69 214 ASP A CA 1
ATOM 1592 C C . ASP A 1 214 ? 3.454 5.603 6.475 1.00 97.69 214 ASP A C 1
ATOM 1594 O O . ASP A 1 214 ? 2.360 5.055 6.249 1.00 97.69 214 ASP A O 1
ATOM 1598 N N . PRO A 1 215 ? 4.607 4.904 6.429 1.00 96.56 215 PRO A N 1
ATOM 1599 C CA . PRO A 1 215 ? 4.638 3.504 6.039 1.00 96.56 215 PRO A CA 1
ATOM 1600 C C . PRO A 1 215 ? 4.012 2.587 7.097 1.00 96.56 215 PRO A C 1
ATOM 1602 O O . PRO A 1 21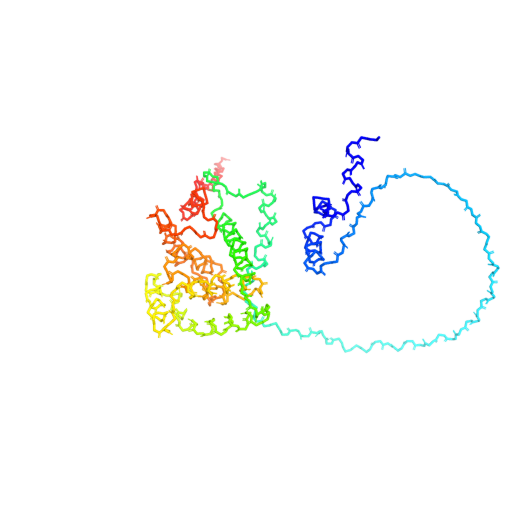5 ? 3.495 1.532 6.733 1.00 96.56 215 PRO A O 1
ATOM 1605 N N . GLN A 1 216 ? 3.992 2.984 8.377 1.00 96.44 216 GLN A N 1
ATOM 1606 C CA . GLN A 1 216 ? 3.348 2.218 9.452 1.00 96.44 216 GLN A CA 1
ATOM 1607 C C . GLN A 1 216 ? 1.826 2.264 9.324 1.00 96.44 216 GLN A C 1
ATOM 1609 O O . GLN A 1 216 ? 1.154 1.239 9.455 1.00 96.44 216 GLN A O 1
ATOM 1614 N N . MET A 1 217 ? 1.272 3.441 9.023 1.00 98.38 217 MET A N 1
ATOM 1615 C CA . MET A 1 217 ? -0.160 3.610 8.786 1.00 98.38 217 MET A CA 1
ATOM 1616 C C . MET A 1 217 ? -0.625 2.810 7.571 1.00 98.38 217 MET A C 1
ATOM 1618 O O . MET A 1 217 ? -1.646 2.117 7.642 1.00 98.38 217 MET A O 1
ATOM 1622 N N . ALA A 1 218 ? 0.127 2.870 6.469 1.00 98.62 218 ALA A N 1
ATOM 1623 C CA . ALA A 1 218 ? -0.181 2.095 5.273 1.00 98.62 218 ALA A CA 1
ATOM 1624 C C . ALA A 1 218 ? -0.117 0.583 5.553 1.00 98.62 218 ALA A C 1
ATOM 1626 O O . ALA A 1 218 ? -1.078 -0.139 5.274 1.00 98.62 218 ALA A O 1
ATOM 1627 N N . LEU A 1 219 ? 0.959 0.113 6.190 1.00 98.38 219 LEU A N 1
ATOM 1628 C CA . LEU A 1 219 ? 1.148 -1.299 6.520 1.00 98.38 219 LEU A CA 1
ATOM 1629 C C . LEU A 1 219 ? 0.069 -1.833 7.469 1.00 98.38 219 LEU A C 1
ATOM 1631 O O . LEU A 1 219 ? -0.553 -2.860 7.194 1.00 98.38 219 LEU A O 1
ATOM 1635 N N . GLY A 1 220 ? -0.203 -1.112 8.559 1.00 98.12 220 GLY A N 1
ATOM 1636 C CA . GLY A 1 220 ? -1.239 -1.478 9.521 1.00 98.12 220 GLY A CA 1
ATOM 1637 C C . GLY A 1 220 ? -2.627 -1.534 8.891 1.00 98.12 220 GLY A C 1
ATOM 1638 O O . GLY A 1 220 ? -3.393 -2.464 9.151 1.00 98.12 220 GLY A O 1
ATOM 1639 N N . SER A 1 221 ? -2.930 -0.589 8.001 1.00 98.75 221 SER A N 1
ATOM 1640 C CA . SER A 1 221 ? -4.191 -0.575 7.259 1.00 98.75 221 SER A CA 1
ATOM 1641 C C . SER A 1 221 ? -4.304 -1.762 6.299 1.00 98.75 221 SER A C 1
ATOM 1643 O O . SER A 1 221 ? -5.359 -2.388 6.233 1.00 98.75 221 SER A O 1
ATOM 1645 N N . ALA A 1 222 ? -3.228 -2.132 5.599 1.00 98.75 222 ALA A N 1
ATOM 1646 C CA . ALA A 1 222 ? -3.219 -3.289 4.703 1.00 98.75 222 ALA A CA 1
ATOM 1647 C C . ALA A 1 222 ? -3.419 -4.621 5.449 1.00 98.75 222 ALA A C 1
ATOM 1649 O O . ALA A 1 222 ? -4.213 -5.462 5.015 1.00 98.75 222 ALA A O 1
ATOM 1650 N N . VAL A 1 223 ? -2.769 -4.799 6.605 1.00 98.50 223 VAL A N 1
ATOM 1651 C CA . VAL A 1 223 ? -2.975 -5.978 7.465 1.00 98.50 223 VAL A CA 1
ATOM 1652 C C . VAL A 1 223 ? -4.411 -6.024 7.989 1.00 98.50 223 VAL A C 1
ATOM 1654 O O . VAL A 1 223 ? -5.054 -7.074 7.919 1.00 98.50 223 VAL A O 1
ATOM 1657 N N . LEU A 1 224 ? -4.953 -4.887 8.441 1.00 98.44 224 LEU A N 1
ATOM 1658 C CA . LEU A 1 224 ? -6.347 -4.779 8.875 1.00 98.44 224 LEU A CA 1
ATOM 1659 C C . LEU A 1 224 ? -7.320 -5.166 7.759 1.00 98.44 224 LEU A C 1
ATOM 1661 O O . LEU A 1 224 ? -8.240 -5.941 8.003 1.00 98.44 224 LEU A O 1
ATOM 1665 N N . LEU A 1 225 ? -7.123 -4.652 6.545 1.00 98.69 225 LEU A N 1
ATOM 1666 C CA . LEU A 1 225 ? -7.991 -4.927 5.398 1.00 98.69 225 LEU A CA 1
ATOM 1667 C C . LEU A 1 225 ? -7.955 -6.395 4.984 1.00 98.69 225 LEU A C 1
ATOM 1669 O O . LEU A 1 225 ? -9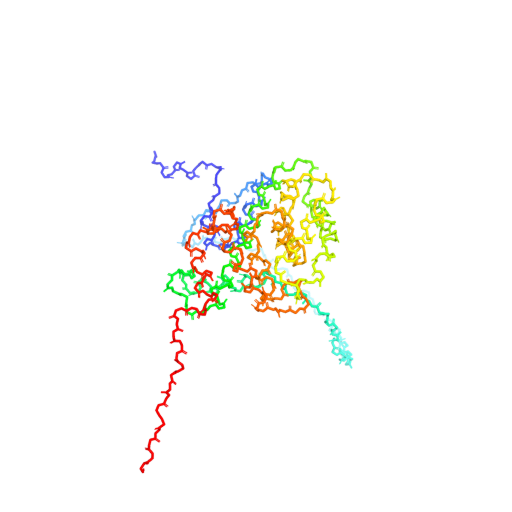.003 -7.002 4.761 1.00 98.69 225 LEU A O 1
ATOM 1673 N N . THR A 1 226 ? -6.759 -6.982 4.968 1.00 98.38 226 THR A N 1
ATOM 1674 C CA . THR A 1 226 ? -6.590 -8.416 4.715 1.00 98.38 226 THR A CA 1
ATOM 1675 C C . THR A 1 226 ? -7.356 -9.228 5.764 1.00 98.38 226 THR A C 1
ATOM 1677 O O . THR A 1 226 ? -8.130 -10.123 5.431 1.00 98.38 226 THR A O 1
ATOM 1680 N N . ALA A 1 227 ? -7.217 -8.868 7.042 1.00 97.75 227 ALA A N 1
ATOM 1681 C CA . ALA A 1 227 ? -7.924 -9.505 8.149 1.00 97.75 227 ALA A CA 1
ATOM 1682 C C . ALA A 1 227 ? -9.438 -9.247 8.169 1.00 97.75 227 ALA A C 1
ATOM 1684 O O . ALA A 1 227 ? -10.184 -10.025 8.767 1.00 97.75 227 ALA A O 1
ATOM 1685 N N . ALA A 1 228 ? -9.900 -8.185 7.508 1.00 97.06 228 ALA A N 1
ATOM 1686 C CA . ALA A 1 228 ? -11.314 -7.891 7.331 1.00 97.06 228 ALA A CA 1
ATOM 1687 C C . ALA A 1 228 ? -11.984 -8.742 6.238 1.00 97.06 228 ALA A C 1
ATOM 1689 O O . ALA A 1 228 ? -13.207 -8.703 6.114 1.00 97.06 228 ALA A O 1
ATOM 1690 N N . GLY A 1 229 ? -11.208 -9.541 5.498 1.00 95.38 229 GLY A N 1
ATOM 1691 C CA . GLY A 1 229 ? -11.693 -10.455 4.461 1.00 95.38 229 GLY A CA 1
ATOM 1692 C C . GLY A 1 229 ? -11.332 -10.027 3.039 1.00 95.38 229 GLY A C 1
ATOM 1693 O O . GLY A 1 229 ? -11.450 -10.838 2.122 1.00 95.38 229 GLY A O 1
ATOM 1694 N N . ASP A 1 230 ? -10.816 -8.810 2.846 1.00 97.00 230 ASP A N 1
ATOM 1695 C CA . ASP A 1 230 ? -10.317 -8.341 1.552 1.00 97.00 230 ASP A CA 1
ATOM 1696 C C . ASP A 1 230 ? -8.870 -8.835 1.350 1.00 97.00 230 ASP A C 1
ATOM 1698 O O . ASP A 1 230 ? -7.913 -8.059 1.343 1.00 97.00 230 ASP A O 1
ATOM 1702 N N . LEU A 1 231 ? -8.701 -10.156 1.208 1.00 97.69 231 LEU A N 1
ATOM 1703 C CA . LEU A 1 231 ? -7.389 -10.823 1.175 1.00 97.69 231 LEU A CA 1
ATOM 1704 C C . LEU A 1 231 ? -6.436 -10.293 0.088 1.00 97.69 231 LEU A C 1
ATOM 1706 O O . LEU A 1 231 ? -5.220 -10.394 0.243 1.00 97.69 231 LEU A O 1
ATOM 1710 N N . GLY A 1 232 ? -6.965 -9.688 -0.979 1.00 97.81 232 GLY A N 1
ATOM 1711 C CA . GLY A 1 232 ? -6.168 -9.042 -2.023 1.00 97.81 232 GLY A CA 1
ATOM 1712 C C . GLY A 1 232 ? -5.273 -7.903 -1.508 1.00 97.81 232 GLY A C 1
ATOM 1713 O O . GLY A 1 232 ? -4.243 -7.633 -2.119 1.00 97.81 232 GLY A O 1
ATOM 1714 N N . TYR A 1 233 ? -5.586 -7.284 -0.358 1.00 98.69 233 TYR A N 1
ATOM 1715 C CA . TYR A 1 233 ? -4.701 -6.296 0.278 1.00 98.69 233 TYR A CA 1
ATOM 1716 C C . TYR A 1 233 ? -3.417 -6.900 0.861 1.00 98.69 233 TYR A C 1
ATOM 1718 O O . TYR A 1 233 ? -2.482 -6.150 1.150 1.00 98.69 233 TYR A O 1
ATOM 1726 N N . GLY A 1 234 ? -3.315 -8.230 0.952 1.00 98.44 234 GLY A N 1
ATOM 1727 C CA . GLY A 1 234 ? -2.066 -8.908 1.297 1.00 98.44 234 GLY A CA 1
ATOM 1728 C C . GLY A 1 234 ? -0.933 -8.596 0.312 1.00 98.44 234 GLY A C 1
ATOM 1729 O O . GLY A 1 234 ? 0.232 -8.633 0.694 1.00 98.44 234 GLY A O 1
ATOM 1730 N N . GLU A 1 235 ? -1.263 -8.188 -0.919 1.00 98.50 235 GLU A N 1
ATOM 1731 C CA . GLU A 1 235 ? -0.298 -7.711 -1.911 1.00 98.50 235 GLU A CA 1
ATOM 1732 C C . GLU A 1 235 ? 0.525 -6.531 -1.364 1.00 98.50 235 GLU A C 1
ATOM 1734 O O . GLU A 1 235 ? 1.754 -6.540 -1.431 1.00 98.50 235 GLU A O 1
ATOM 1739 N N . ILE A 1 236 ? -0.139 -5.553 -0.738 1.00 98.69 236 ILE A N 1
ATOM 1740 C CA . ILE A 1 236 ? 0.520 -4.391 -0.129 1.00 98.69 236 ILE A CA 1
ATOM 1741 C C . ILE A 1 236 ? 1.449 -4.817 1.006 1.00 98.69 236 ILE A C 1
ATOM 1743 O O . ILE A 1 236 ? 2.580 -4.340 1.081 1.00 98.69 236 ILE A O 1
ATOM 1747 N N . VAL A 1 237 ? 0.991 -5.726 1.871 1.00 98.62 237 VAL A N 1
ATOM 1748 C CA . VAL A 1 237 ? 1.795 -6.233 2.992 1.00 98.62 237 VAL A CA 1
ATOM 1749 C C . VAL A 1 237 ? 3.081 -6.871 2.471 1.00 98.62 237 VAL A C 1
ATOM 1751 O O . VAL A 1 237 ? 4.167 -6.583 2.973 1.00 98.62 237 VAL A O 1
ATOM 1754 N N . GLY A 1 238 ? 2.977 -7.671 1.410 1.00 98.25 238 GLY A N 1
ATOM 1755 C CA . GLY A 1 238 ? 4.139 -8.281 0.788 1.00 98.25 238 GLY A CA 1
ATOM 1756 C C . GLY A 1 238 ? 5.094 -7.269 0.154 1.00 98.25 238 GLY A C 1
ATOM 1757 O O . GLY A 1 238 ? 6.299 -7.375 0.354 1.00 98.25 238 GLY A O 1
ATOM 1758 N N . HIS A 1 239 ? 4.600 -6.238 -0.537 1.00 98.38 239 HIS A N 1
ATOM 1759 C CA . HIS A 1 239 ? 5.481 -5.180 -1.051 1.00 98.38 239 HIS A CA 1
ATOM 1760 C C . HIS A 1 239 ? 6.202 -4.416 0.067 1.00 98.38 239 HIS A C 1
ATOM 1762 O O . HIS A 1 239 ? 7.395 -4.149 -0.055 1.00 98.38 239 HIS A O 1
ATOM 1768 N N . HIS A 1 240 ? 5.522 -4.115 1.175 1.00 98.38 240 HIS A N 1
ATOM 1769 C CA . HIS A 1 240 ? 6.155 -3.485 2.335 1.00 98.38 240 HIS A CA 1
ATOM 1770 C C . HIS A 1 240 ? 7.262 -4.358 2.937 1.00 98.38 240 HIS A C 1
ATOM 1772 O O . HIS A 1 240 ? 8.338 -3.846 3.239 1.00 98.38 240 HIS A O 1
ATOM 1778 N N . LEU A 1 241 ? 7.031 -5.668 3.058 1.00 97.56 241 LEU A N 1
ATOM 1779 C CA . LEU A 1 241 ? 8.045 -6.617 3.520 1.00 97.56 241 LEU A CA 1
ATOM 1780 C C . LEU A 1 241 ? 9.217 -6.736 2.542 1.00 97.56 241 LEU A C 1
ATOM 1782 O O . LEU A 1 241 ? 10.357 -6.773 2.990 1.00 97.56 241 LEU A O 1
ATOM 1786 N N . ARG A 1 242 ? 8.977 -6.746 1.224 1.00 96.75 242 ARG A N 1
ATOM 1787 C CA . ARG A 1 242 ? 10.061 -6.833 0.230 1.00 96.75 242 ARG A CA 1
ATOM 1788 C C . ARG A 1 242 ? 10.945 -5.588 0.248 1.00 96.75 242 ARG A C 1
ATOM 1790 O O . ARG A 1 242 ? 12.164 -5.706 0.211 1.00 96.75 242 ARG A O 1
ATOM 1797 N N . GLU A 1 243 ? 10.338 -4.406 0.324 1.00 95.94 243 GLU A N 1
ATOM 1798 C CA . GLU A 1 243 ? 11.067 -3.136 0.232 1.00 95.94 243 GLU A CA 1
ATOM 1799 C C . GLU A 1 243 ? 11.547 -2.593 1.584 1.00 95.94 243 GLU A C 1
ATOM 1801 O O . GLU A 1 243 ? 12.349 -1.659 1.628 1.00 95.94 243 GLU A O 1
ATOM 1806 N N . GLY A 1 244 ? 11.076 -3.152 2.699 1.00 95.56 244 GLY A N 1
ATOM 1807 C CA . GLY A 1 244 ? 11.400 -2.646 4.030 1.00 95.56 244 GLY A CA 1
ATOM 1808 C C . GLY A 1 244 ? 10.608 -1.392 4.428 1.00 95.56 244 GLY A C 1
ATOM 1809 O O . GLY A 1 244 ? 11.082 -0.600 5.238 1.00 95.56 244 GLY A O 1
ATOM 1810 N N . PHE A 1 245 ? 9.414 -1.169 3.868 1.00 96.12 245 PHE A N 1
ATOM 1811 C CA . PHE A 1 245 ? 8.578 -0.016 4.224 1.00 96.12 245 PHE A CA 1
ATOM 1812 C C . PHE A 1 245 ? 7.838 -0.261 5.539 1.00 96.12 245 PHE A C 1
ATOM 1814 O O . PHE A 1 245 ? 6.888 -1.044 5.596 1.00 96.12 245 PHE A O 1
ATOM 1821 N N . GLY A 1 246 ? 8.220 0.457 6.595 1.00 93.12 246 GLY A N 1
ATOM 1822 C CA . GLY A 1 246 ? 7.532 0.363 7.885 1.00 93.12 246 GLY A CA 1
ATOM 1823 C C . GLY A 1 246 ? 7.760 -0.978 8.590 1.00 93.12 246 GLY A C 1
ATOM 1824 O O . GLY A 1 246 ? 6.964 -1.389 9.430 1.00 93.12 246 GLY A O 1
ATOM 1825 N N . VAL A 1 247 ? 8.849 -1.670 8.271 1.00 93.62 247 VAL A N 1
ATOM 1826 C CA . VAL A 1 247 ? 9.282 -2.884 8.969 1.00 93.62 247 VAL A CA 1
ATOM 1827 C C . VAL A 1 247 ? 10.740 -2.733 9.376 1.00 93.62 247 VAL A C 1
ATOM 1829 O O . VAL A 1 247 ? 11.487 -1.986 8.752 1.00 93.62 247 VAL A O 1
ATOM 1832 N N . ALA A 1 248 ? 11.153 -3.438 10.430 1.00 90.06 248 ALA A N 1
ATOM 1833 C CA . ALA A 1 248 ? 12.523 -3.344 10.934 1.00 90.06 248 ALA A CA 1
ATOM 1834 C C . ALA A 1 248 ? 13.566 -3.852 9.923 1.00 90.06 248 ALA A C 1
ATOM 1836 O O . ALA A 1 248 ? 14.689 -3.361 9.898 1.00 90.06 248 ALA A O 1
ATOM 1837 N N . GLN A 1 249 ? 13.195 -4.843 9.109 1.00 90.19 249 GLN A N 1
ATOM 1838 C CA . GLN A 1 249 ? 14.054 -5.447 8.101 1.00 90.19 249 GLN A CA 1
ATOM 1839 C C . GLN A 1 249 ? 13.195 -5.951 6.940 1.00 90.19 249 GLN A C 1
ATOM 1841 O O . GLN A 1 249 ? 12.091 -6.452 7.159 1.00 90.19 249 GLN A O 1
ATOM 1846 N N . ALA A 1 250 ? 13.709 -5.826 5.717 1.00 93.31 250 ALA A N 1
ATOM 1847 C CA . ALA A 1 250 ? 13.083 -6.424 4.546 1.00 93.31 250 ALA A CA 1
ATOM 1848 C C . ALA A 1 250 ? 13.165 -7.961 4.592 1.00 93.31 250 ALA A C 1
ATOM 1850 O O . ALA A 1 250 ? 14.213 -8.513 4.932 1.00 93.31 250 ALA A O 1
ATOM 1851 N N . ASP A 1 251 ? 12.084 -8.633 4.201 1.00 95.25 251 ASP A N 1
ATOM 1852 C CA . ASP A 1 251 ? 11.968 -10.091 4.124 1.00 95.25 251 ASP A CA 1
ATOM 1853 C C . ASP A 1 251 ? 11.302 -10.503 2.796 1.00 95.25 251 ASP A C 1
ATOM 1855 O O . ASP A 1 251 ? 10.071 -10.575 2.700 1.00 95.25 251 ASP A O 1
ATOM 1859 N N . PRO A 1 252 ? 12.099 -10.770 1.743 1.00 93.12 252 PRO A N 1
ATOM 1860 C CA . PRO A 1 252 ? 11.582 -11.163 0.434 1.00 93.12 252 PRO A CA 1
ATOM 1861 C C . PRO A 1 252 ? 10.837 -12.504 0.435 1.00 93.12 252 PRO A C 1
ATOM 1863 O O . PRO A 1 252 ? 9.943 -12.713 -0.387 1.00 93.12 252 PRO A O 1
ATOM 1866 N N . GLN A 1 253 ? 11.185 -13.421 1.343 1.00 93.75 253 GLN A N 1
ATOM 1867 C CA . GLN A 1 253 ? 10.551 -14.734 1.396 1.00 93.75 253 GLN A CA 1
ATOM 1868 C C . GLN A 1 253 ? 9.132 -14.607 1.949 1.00 93.75 253 GLN A C 1
ATOM 1870 O O . GLN A 1 253 ? 8.175 -15.044 1.306 1.00 93.75 253 GLN A O 1
ATOM 1875 N N . LEU A 1 254 ? 8.987 -13.953 3.103 1.00 96.31 254 LEU A N 1
ATOM 1876 C CA . LEU A 1 254 ? 7.677 -13.723 3.700 1.00 96.31 254 LEU A CA 1
ATOM 1877 C C . LEU A 1 254 ? 6.826 -12.788 2.831 1.00 96.31 254 LEU A C 1
ATOM 1879 O O . LEU A 1 254 ? 5.620 -12.998 2.697 1.00 96.31 254 LEU A O 1
ATOM 1883 N N . ALA A 1 255 ? 7.450 -11.815 2.161 1.00 97.44 255 ALA A N 1
ATOM 1884 C CA . ALA A 1 255 ? 6.790 -11.009 1.140 1.00 97.44 255 ALA A CA 1
ATOM 1885 C C . ALA A 1 255 ? 6.140 -11.870 0.047 1.00 97.44 255 ALA A C 1
ATOM 1887 O O . ALA A 1 255 ? 4.972 -11.664 -0.287 1.00 97.44 255 ALA A O 1
ATOM 1888 N N . GLY A 1 256 ? 6.869 -12.859 -0.480 1.00 97.12 256 GLY A N 1
ATOM 1889 C CA . GLY A 1 256 ? 6.355 -13.796 -1.476 1.00 97.12 256 GLY A CA 1
ATOM 1890 C C . GLY A 1 256 ? 5.141 -14.590 -0.987 1.00 97.12 256 GLY A C 1
ATOM 1891 O O . GLY A 1 256 ? 4.191 -14.779 -1.747 1.00 97.12 256 GLY A O 1
ATOM 1892 N N . ASP A 1 257 ? 5.125 -15.006 0.282 1.00 97.81 257 ASP A N 1
ATOM 1893 C CA . ASP A 1 257 ? 3.985 -15.714 0.879 1.00 97.81 257 ASP A CA 1
ATOM 1894 C C . ASP A 1 257 ? 2.727 -14.827 0.947 1.00 97.81 257 ASP A C 1
ATOM 1896 O O . ASP A 1 257 ? 1.630 -15.269 0.590 1.00 97.81 257 ASP A O 1
ATOM 1900 N N . TRP A 1 258 ? 2.879 -13.557 1.336 1.00 98.56 258 TRP A N 1
ATOM 1901 C CA . TRP A 1 258 ? 1.780 -12.585 1.381 1.00 98.56 258 TRP A CA 1
ATOM 1902 C C . TRP A 1 258 ? 1.199 -12.277 -0.003 1.00 98.56 258 TRP A C 1
ATOM 1904 O O . TRP A 1 258 ? -0.024 -12.290 -0.177 1.00 98.56 258 TRP A O 1
ATOM 1914 N N . ILE A 1 259 ? 2.056 -12.041 -1.000 1.00 98.38 259 ILE A N 1
ATOM 1915 C CA . ILE A 1 259 ? 1.607 -11.727 -2.365 1.00 98.38 259 ILE A CA 1
ATOM 1916 C C . ILE A 1 259 ? 0.940 -12.952 -2.991 1.00 98.38 259 ILE A C 1
ATOM 1918 O O . ILE A 1 259 ? -0.131 -12.829 -3.583 1.00 98.38 259 ILE A O 1
ATOM 1922 N N . ARG A 1 260 ? 1.499 -14.151 -2.794 1.00 97.62 260 ARG A N 1
ATOM 1923 C CA . ARG A 1 260 ? 0.900 -15.400 -3.279 1.00 97.62 260 ARG A CA 1
ATOM 1924 C C . ARG A 1 260 ? -0.477 -15.644 -2.665 1.00 97.62 260 ARG A C 1
ATOM 1926 O O . ARG A 1 260 ? -1.403 -16.002 -3.388 1.00 97.62 260 ARG A O 1
ATOM 1933 N N . MET A 1 261 ? -0.642 -15.415 -1.360 1.00 98.00 261 MET A N 1
ATOM 1934 C CA . MET A 1 261 ? -1.951 -15.490 -0.702 1.00 98.00 261 MET A CA 1
ATOM 1935 C C . MET A 1 261 ? -2.952 -14.507 -1.328 1.00 98.00 261 MET A C 1
ATOM 1937 O O . MET A 1 261 ? -4.074 -14.903 -1.646 1.00 98.00 261 MET A O 1
ATOM 1941 N N . ALA A 1 262 ? -2.549 -13.251 -1.534 1.00 98.12 262 ALA A N 1
ATOM 1942 C CA . ALA A 1 262 ? -3.405 -12.217 -2.109 1.00 98.12 262 ALA A CA 1
ATOM 1943 C C . ALA A 1 262 ? -3.834 -12.543 -3.548 1.00 98.12 262 ALA A C 1
ATOM 1945 O O . ALA A 1 262 ? -5.022 -12.495 -3.864 1.00 98.12 262 ALA A O 1
ATOM 1946 N N . VAL A 1 263 ? -2.885 -12.938 -4.401 1.00 97.31 263 VAL A N 1
ATOM 1947 C CA . VAL A 1 263 ? -3.148 -13.322 -5.795 1.00 97.31 263 VAL A CA 1
ATOM 1948 C C . VAL A 1 263 ? -4.080 -14.533 -5.862 1.00 97.31 263 VAL A C 1
ATOM 1950 O O . VAL A 1 263 ? -5.085 -14.488 -6.573 1.00 97.31 263 VAL A O 1
ATOM 1953 N N . ASN A 1 264 ? -3.809 -15.578 -5.073 1.00 97.00 264 ASN A N 1
ATOM 1954 C CA . ASN A 1 264 ? -4.652 -16.773 -5.020 1.00 97.00 264 ASN A CA 1
ATOM 1955 C C . ASN A 1 264 ? -6.080 -16.450 -4.561 1.00 97.00 264 ASN A C 1
ATOM 1957 O O . ASN A 1 264 ? -7.040 -17.002 -5.094 1.00 97.00 264 ASN A O 1
ATOM 1961 N N . ALA A 1 265 ? -6.246 -15.562 -3.577 1.00 96.94 265 ALA A N 1
ATOM 1962 C CA . ALA A 1 265 ? -7.569 -15.189 -3.087 1.00 96.94 265 ALA A CA 1
ATOM 1963 C C . ALA A 1 265 ? -8.426 -14.543 -4.184 1.00 96.94 265 ALA A C 1
ATOM 1965 O O . ALA A 1 265 ? -9.598 -14.886 -4.333 1.00 96.94 265 ALA A O 1
ATOM 1966 N N . VAL A 1 266 ? -7.835 -13.657 -4.986 1.00 96.62 266 VAL A N 1
ATOM 1967 C CA . VAL A 1 266 ? -8.533 -12.972 -6.083 1.00 96.62 266 VAL A CA 1
ATOM 1968 C C . VAL A 1 266 ? -8.838 -13.948 -7.220 1.00 96.62 266 VAL A C 1
ATOM 1970 O O . VAL A 1 266 ? -9.955 -13.969 -7.732 1.00 96.62 266 VAL A O 1
ATOM 1973 N N . GLN A 1 267 ? -7.888 -14.822 -7.570 1.00 94.75 267 GLN A N 1
ATOM 1974 C CA . GLN A 1 267 ? -8.087 -15.864 -8.588 1.00 94.75 267 GLN A CA 1
ATOM 1975 C C . GLN A 1 267 ? -9.195 -16.860 -8.218 1.00 94.75 267 GLN A C 1
ATOM 1977 O O . GLN A 1 267 ? -9.893 -17.357 -9.099 1.00 94.75 267 GLN A O 1
ATOM 1982 N N . ASN A 1 268 ? -9.402 -17.105 -6.923 1.00 95.75 268 ASN A N 1
ATOM 1983 C CA . ASN A 1 268 ? -10.453 -17.982 -6.408 1.00 95.75 268 ASN A CA 1
ATOM 1984 C C . ASN A 1 268 ? -11.806 -17.271 -6.196 1.00 95.75 268 ASN A C 1
ATOM 1986 O O . ASN A 1 268 ? -12.679 -17.809 -5.517 1.00 95.75 268 ASN A O 1
ATOM 1990 N N . GLY A 1 269 ? -11.999 -16.076 -6.766 1.00 94.88 269 GLY A N 1
ATOM 1991 C CA . GLY A 1 269 ? -13.269 -15.343 -6.718 1.00 94.88 269 GLY A CA 1
ATOM 1992 C C . GLY A 1 269 ? -13.444 -14.434 -5.499 1.00 94.88 269 GLY A C 1
ATOM 1993 O O . GLY A 1 269 ? -14.566 -14.021 -5.206 1.00 94.88 269 GLY A O 1
ATOM 1994 N N . GLY A 1 270 ? -12.362 -14.125 -4.780 1.00 94.69 270 GLY A N 1
ATOM 1995 C CA . GLY A 1 270 ? -12.359 -13.103 -3.737 1.00 94.69 270 GLY A CA 1
ATOM 1996 C C . GLY A 1 270 ? -12.558 -11.684 -4.285 1.00 94.69 270 GLY A C 1
ATOM 1997 O O . GLY A 1 270 ? -12.581 -11.448 -5.494 1.00 94.69 270 GLY A O 1
ATOM 1998 N N . ASN A 1 271 ? -12.685 -10.717 -3.375 1.00 93.94 271 ASN A N 1
ATOM 1999 C CA . ASN A 1 271 ? -12.885 -9.316 -3.737 1.00 93.94 271 ASN A CA 1
ATOM 2000 C C . ASN A 1 271 ? -11.693 -8.765 -4.532 1.00 93.94 271 ASN A C 1
ATOM 2002 O O . ASN A 1 271 ? -10.543 -8.869 -4.105 1.00 93.94 271 ASN A O 1
ATOM 2006 N N . VAL A 1 272 ? -11.990 -8.125 -5.663 1.00 94.94 272 VAL A N 1
ATOM 2007 C CA . VAL A 1 272 ? -11.002 -7.406 -6.471 1.00 94.94 272 VAL A CA 1
ATOM 2008 C C . VAL A 1 272 ? -10.720 -6.057 -5.819 1.00 94.94 272 VAL A C 1
ATOM 2010 O O . VAL A 1 272 ? -11.616 -5.225 -5.671 1.00 94.94 272 VAL A O 1
ATOM 2013 N N . VAL A 1 273 ? -9.466 -5.830 -5.444 1.00 95.75 273 VAL A N 1
ATOM 2014 C CA . VAL A 1 273 ? -8.997 -4.589 -4.812 1.00 95.75 273 VAL A CA 1
ATOM 2015 C C . VAL A 1 273 ? -7.789 -4.052 -5.573 1.00 95.75 273 VAL A C 1
ATOM 2017 O O . VAL A 1 273 ? -7.284 -4.707 -6.479 1.00 95.75 273 VAL A O 1
ATOM 2020 N N . LEU A 1 274 ? -7.324 -2.843 -5.245 1.00 95.12 274 LEU A N 1
ATOM 2021 C CA . LEU A 1 274 ? -6.054 -2.300 -5.764 1.00 95.12 274 LEU A CA 1
ATOM 2022 C C . LEU A 1 274 ? -5.947 -2.251 -7.306 1.00 95.12 274 LEU A C 1
ATOM 2024 O O . LEU A 1 274 ? -4.847 -2.247 -7.851 1.00 95.12 274 LEU A O 1
ATOM 2028 N N . GLY A 1 275 ? -7.081 -2.229 -8.017 1.00 92.56 275 GLY A N 1
ATOM 2029 C CA . GLY A 1 275 ? -7.099 -2.283 -9.483 1.00 92.56 275 GLY A CA 1
ATOM 2030 C C . GLY A 1 275 ? -6.596 -3.607 -10.064 1.00 92.56 275 GLY A C 1
ATOM 2031 O O . GLY A 1 275 ? -6.094 -3.630 -11.184 1.00 92.56 275 GLY A O 1
ATOM 2032 N N . GLN A 1 276 ? -6.691 -4.708 -9.315 1.00 90.75 276 GLN A N 1
ATOM 2033 C CA . GLN A 1 276 ? -6.311 -6.032 -9.796 1.00 90.75 276 GLN A CA 1
ATOM 2034 C C . GLN A 1 276 ? -7.138 -6.422 -11.030 1.00 90.75 276 GLN A C 1
ATOM 2036 O O . GLN A 1 276 ? -8.366 -6.436 -11.017 1.00 90.75 276 GLN A O 1
ATOM 2041 N N . THR A 1 277 ? -6.437 -6.755 -12.109 1.00 94.31 277 THR A N 1
ATOM 2042 C CA . THR A 1 277 ? -6.991 -7.317 -13.344 1.00 94.31 277 THR A CA 1
ATOM 2043 C C . THR A 1 277 ? -6.310 -8.655 -13.627 1.00 94.31 277 THR A C 1
ATOM 2045 O O . THR A 1 277 ? -5.228 -8.903 -13.086 1.00 94.31 277 THR A O 1
ATOM 2048 N N . PRO A 1 278 ? -6.880 -9.519 -14.486 1.00 93.81 278 PRO A N 1
ATOM 2049 C CA . PRO A 1 278 ? -6.220 -10.762 -14.882 1.00 93.81 278 PRO A CA 1
ATOM 2050 C C . PRO A 1 278 ? -4.786 -10.550 -15.389 1.00 93.81 278 PRO A C 1
ATOM 2052 O O . PRO A 1 278 ? -3.884 -11.261 -14.953 1.00 93.81 278 PRO A O 1
ATOM 2055 N N . ASP A 1 279 ? -4.553 -9.524 -16.215 1.00 94.25 279 ASP A N 1
ATOM 2056 C CA . ASP A 1 279 ? -3.216 -9.190 -16.725 1.00 94.25 279 ASP A CA 1
ATOM 2057 C C . ASP A 1 279 ? -2.255 -8.790 -15.601 1.00 94.25 279 ASP A C 1
ATOM 2059 O O . ASP A 1 279 ? -1.109 -9.234 -15.563 1.00 94.25 279 ASP A O 1
ATOM 2063 N N . ARG A 1 280 ? -2.730 -7.993 -14.638 1.00 95.56 280 ARG A N 1
ATOM 2064 C CA . ARG A 1 280 ? -1.927 -7.548 -13.495 1.00 95.56 280 ARG A CA 1
ATOM 2065 C C . ARG A 1 280 ? -1.529 -8.719 -12.593 1.00 95.56 280 ARG A C 1
ATOM 2067 O O . ARG A 1 280 ? -0.377 -8.833 -12.179 1.00 95.56 280 ARG A O 1
ATOM 2074 N N . LEU A 1 281 ? -2.475 -9.622 -12.335 1.00 96.38 281 LEU A N 1
ATOM 2075 C CA . LEU A 1 281 ? -2.229 -10.857 -11.589 1.00 96.38 281 LEU A CA 1
ATOM 2076 C C . LEU A 1 281 ? -1.276 -11.793 -12.346 1.00 96.38 281 LEU A C 1
ATOM 2078 O O . LEU A 1 281 ? -0.482 -12.489 -11.717 1.00 96.38 281 LEU A O 1
ATOM 2082 N N . ALA A 1 282 ? -1.322 -11.813 -13.680 1.00 95.88 282 ALA A N 1
ATOM 2083 C CA . ALA A 1 282 ? -0.376 -12.573 -14.490 1.00 95.88 282 ALA A CA 1
ATOM 2084 C C . ALA A 1 282 ? 1.054 -12.019 -14.366 1.00 95.88 282 ALA A C 1
ATOM 2086 O O . ALA A 1 282 ? 1.969 -12.807 -14.141 1.00 95.88 282 ALA A O 1
ATOM 2087 N N . VAL A 1 283 ? 1.243 -10.691 -14.396 1.00 97.31 283 VAL A N 1
ATOM 2088 C CA . VAL A 1 283 ? 2.558 -10.060 -14.150 1.00 97.31 283 VAL A CA 1
ATOM 2089 C C . VAL A 1 283 ? 3.085 -10.395 -12.754 1.00 97.31 283 VAL A C 1
ATOM 2091 O O . VAL A 1 283 ? 4.234 -10.811 -12.626 1.00 97.31 283 VAL A O 1
ATOM 2094 N N . LEU A 1 284 ? 2.250 -10.272 -11.714 1.00 97.12 284 LEU A N 1
ATOM 2095 C CA . LEU A 1 284 ? 2.633 -10.631 -10.342 1.00 97.12 284 LEU A CA 1
ATOM 2096 C C . LEU A 1 284 ? 3.082 -12.097 -10.244 1.00 97.12 284 LEU A C 1
ATOM 2098 O O . LEU A 1 284 ? 4.111 -12.385 -9.641 1.00 97.12 284 LEU A O 1
ATOM 2102 N N . ASN A 1 285 ? 2.342 -13.027 -10.854 1.00 96.06 285 ASN A N 1
ATOM 2103 C CA . ASN A 1 285 ? 2.708 -14.445 -10.856 1.00 96.06 285 ASN A CA 1
ATOM 2104 C C . ASN A 1 285 ? 4.009 -14.722 -11.612 1.00 96.06 285 ASN A C 1
ATOM 2106 O O . ASN A 1 285 ? 4.830 -15.509 -11.150 1.00 96.06 285 ASN A O 1
ATOM 2110 N N . GLU A 1 286 ? 4.200 -14.104 -12.774 1.00 95.88 286 GLU A N 1
ATOM 2111 C CA . GLU A 1 286 ? 5.410 -14.281 -13.573 1.00 95.88 286 GLU A CA 1
ATOM 2112 C C . GLU A 1 286 ? 6.643 -13.745 -12.834 1.00 95.88 286 GLU A C 1
ATOM 2114 O O . GLU A 1 286 ? 7.639 -14.459 -12.708 1.00 95.88 286 GLU A O 1
ATOM 2119 N N . ALA A 1 287 ? 6.544 -12.545 -12.258 1.00 96.06 287 ALA A N 1
ATOM 2120 C CA . ALA A 1 287 ? 7.625 -11.929 -11.498 1.00 96.06 287 ALA A CA 1
ATOM 2121 C C . ALA A 1 287 ? 7.950 -12.695 -10.202 1.00 96.06 287 ALA A C 1
ATOM 2123 O O . ALA A 1 287 ? 9.118 -12.925 -9.900 1.00 96.06 287 ALA A O 1
ATOM 2124 N N . MET A 1 288 ? 6.943 -13.193 -9.472 1.00 94.12 288 MET A N 1
ATOM 2125 C CA . MET A 1 288 ? 7.168 -14.050 -8.294 1.00 94.12 288 MET A CA 1
ATOM 2126 C C . MET A 1 288 ? 7.911 -15.354 -8.618 1.00 94.12 288 MET A C 1
ATOM 2128 O O . MET A 1 288 ? 8.544 -15.930 -7.735 1.00 94.12 288 MET A O 1
ATOM 2132 N N . ASN A 1 289 ? 7.828 -15.837 -9.859 1.00 90.75 289 ASN A N 1
ATOM 2133 C CA . ASN A 1 289 ? 8.503 -17.054 -10.309 1.00 90.75 289 ASN A CA 1
ATOM 2134 C C . ASN A 1 289 ? 9.865 -16.779 -10.974 1.00 90.75 289 ASN A C 1
ATOM 2136 O O . ASN A 1 289 ? 10.454 -17.695 -11.545 1.00 90.75 289 ASN A O 1
ATOM 2140 N N . GLY A 1 290 ? 10.373 -15.545 -10.893 1.00 80.25 290 GLY A N 1
ATOM 2141 C CA . GLY A 1 290 ? 11.677 -15.161 -11.437 1.00 80.25 290 GLY A CA 1
ATOM 2142 C C . GLY A 1 290 ? 11.660 -14.687 -12.893 1.00 80.25 290 GLY A C 1
ATOM 2143 O O . GLY A 1 290 ? 12.722 -14.361 -13.418 1.00 80.25 290 GLY A O 1
ATOM 2144 N N . GLY A 1 291 ? 10.484 -14.560 -13.520 1.00 64.00 291 GLY A N 1
ATOM 2145 C CA . GLY A 1 291 ? 10.346 -14.075 -14.894 1.00 64.00 291 GLY A CA 1
ATOM 2146 C C . GLY A 1 291 ? 10.738 -15.120 -15.943 1.00 64.00 291 GLY A C 1
ATOM 2147 O O . GLY A 1 291 ? 11.554 -16.007 -15.703 1.00 64.00 291 GLY A O 1
ATOM 2148 N N . GLY A 1 292 ? 10.161 -15.032 -17.144 1.00 49.41 292 GLY A N 1
ATOM 2149 C CA . GLY A 1 292 ? 10.430 -15.963 -18.253 1.00 49.41 292 GLY A CA 1
ATOM 2150 C C . GLY A 1 292 ? 11.819 -15.831 -18.896 1.00 49.41 292 GLY A C 1
ATOM 2151 O O . GLY A 1 292 ? 12.066 -16.405 -19.956 1.00 49.41 292 GLY A O 1
ATOM 2152 N N . GLY A 1 293 ? 12.731 -15.069 -18.294 1.00 47.56 293 GLY A N 1
ATOM 2153 C CA . GLY A 1 293 ? 14.088 -14.895 -18.782 1.00 47.56 293 GLY A CA 1
ATOM 2154 C C . GLY A 1 293 ? 15.016 -15.952 -18.206 1.00 47.56 293 GLY A C 1
ATOM 2155 O O . GLY A 1 293 ? 15.513 -15.806 -17.093 1.00 47.56 293 GLY A O 1
ATOM 2156 N N . THR A 1 294 ? 15.364 -16.965 -18.998 1.00 43.31 294 THR A N 1
ATOM 2157 C CA . THR A 1 294 ? 16.667 -17.624 -18.862 1.00 43.31 294 THR A CA 1
ATOM 2158 C C . THR A 1 294 ? 17.758 -16.580 -19.106 1.00 43.31 294 THR A C 1
ATOM 2160 O O . THR A 1 294 ? 18.310 -16.479 -20.201 1.00 43.31 294 THR A O 1
ATOM 2163 N N . GLY A 1 295 ? 18.060 -15.779 -18.085 1.00 43.56 295 GLY A N 1
ATOM 2164 C CA . GLY A 1 295 ? 19.261 -14.966 -17.983 1.00 43.56 295 GLY A CA 1
ATOM 2165 C C . GLY A 1 295 ? 20.455 -15.878 -17.742 1.00 43.56 295 GLY A C 1
ATOM 2166 O O . GLY A 1 295 ? 21.068 -15.851 -16.679 1.00 43.56 295 GLY A O 1
ATOM 2167 N N . GLY A 1 296 ? 20.764 -16.730 -18.721 1.00 37.81 296 GLY A N 1
ATOM 2168 C CA . GLY A 1 296 ? 22.093 -17.303 -18.817 1.00 37.81 296 GLY A CA 1
ATOM 2169 C C . GLY A 1 296 ? 23.061 -16.139 -18.972 1.00 37.81 296 GLY A C 1
ATOM 2170 O O . GLY A 1 296 ? 22.982 -15.396 -19.950 1.00 37.81 296 GLY A O 1
ATOM 2171 N N . LEU A 1 297 ? 23.944 -15.955 -17.990 1.00 40.09 297 LEU A N 1
ATOM 2172 C CA . LEU A 1 297 ? 25.125 -15.112 -18.148 1.00 40.09 297 LEU A CA 1
ATOM 2173 C C . LEU A 1 297 ? 25.786 -15.476 -19.489 1.00 40.09 297 LEU A C 1
ATOM 2175 O O . LEU A 1 297 ? 25.949 -16.672 -19.753 1.00 40.09 297 LEU A O 1
ATOM 2179 N N . PRO A 1 298 ? 26.170 -14.510 -20.342 1.00 42.78 298 PRO A N 1
ATOM 2180 C CA . PRO A 1 298 ? 26.954 -14.828 -21.524 1.00 42.78 298 PRO A CA 1
ATOM 2181 C C . PRO A 1 298 ? 28.259 -15.484 -21.064 1.00 42.78 298 PRO A C 1
ATOM 2183 O O . PRO A 1 298 ? 29.137 -14.836 -20.495 1.00 42.78 298 PRO A O 1
ATOM 2186 N N . THR A 1 299 ? 28.384 -16.794 -21.269 1.00 50.44 299 THR A N 1
ATOM 2187 C CA . THR A 1 299 ? 29.653 -17.492 -21.091 1.00 50.44 299 THR A CA 1
ATOM 2188 C C . THR A 1 299 ? 30.547 -17.092 -22.253 1.00 50.44 299 THR A C 1
ATOM 2190 O O . THR A 1 299 ? 30.349 -17.544 -23.382 1.00 50.44 299 THR A O 1
ATOM 2193 N N . PHE A 1 300 ? 31.510 -16.212 -21.994 1.00 51.25 300 PHE A N 1
ATOM 2194 C CA . PHE A 1 300 ? 32.568 -15.924 -22.954 1.00 51.25 300 PHE A CA 1
ATOM 2195 C C . PHE A 1 300 ? 33.417 -17.191 -23.143 1.00 51.25 300 PHE A C 1
ATOM 2197 O O . PHE A 1 300 ? 33.871 -17.758 -22.144 1.00 51.25 300 PHE A O 1
ATOM 2204 N N . PRO A 1 301 ? 33.641 -17.664 -24.382 1.00 45.75 301 PRO A N 1
ATOM 2205 C CA . PRO A 1 301 ? 34.538 -18.785 -24.614 1.00 45.75 301 PRO A CA 1
ATOM 2206 C C . PRO A 1 301 ? 35.951 -18.384 -24.183 1.00 45.75 301 PRO A C 1
ATOM 2208 O O . PRO A 1 301 ? 36.483 -17.363 -24.622 1.00 45.75 301 PRO A O 1
ATOM 2211 N N . SER A 1 302 ? 36.552 -19.174 -23.294 1.00 46.69 302 SER A N 1
ATOM 2212 C CA . SER A 1 302 ? 37.957 -19.018 -22.932 1.00 46.69 302 SER A CA 1
ATOM 2213 C C . SER A 1 302 ? 38.803 -19.245 -24.180 1.00 46.69 302 SER A C 1
ATOM 2215 O O . SER A 1 302 ? 38.704 -20.299 -24.809 1.00 46.69 302 SER A O 1
ATOM 2217 N N . ALA A 1 303 ? 39.610 -18.249 -24.549 1.00 52.75 303 ALA A N 1
ATOM 2218 C CA . ALA A 1 303 ? 40.575 -18.377 -25.628 1.00 52.75 303 ALA A CA 1
ATOM 2219 C C . ALA A 1 303 ? 41.481 -19.581 -25.343 1.00 52.75 303 ALA A C 1
ATOM 2221 O O . ALA A 1 303 ? 42.184 -19.621 -24.332 1.00 52.75 303 ALA A O 1
ATOM 2222 N N . SER A 1 304 ? 41.413 -20.582 -26.216 1.00 52.34 304 SER A N 1
ATOM 2223 C CA . SER A 1 304 ? 42.382 -21.667 -26.270 1.00 52.34 304 SER A CA 1
ATOM 2224 C C . SER A 1 304 ? 43.711 -21.048 -26.690 1.00 52.34 304 SER A C 1
ATOM 2226 O O . SER A 1 304 ? 43.794 -20.444 -27.757 1.00 52.34 304 SER A O 1
ATOM 2228 N N . GLY A 1 305 ? 44.700 -21.100 -25.802 1.00 49.84 305 GLY A N 1
ATOM 2229 C CA . GLY A 1 305 ? 46.064 -20.720 -26.137 1.00 49.84 305 GLY A CA 1
ATOM 2230 C C . GLY A 1 305 ? 46.693 -21.796 -27.013 1.00 49.84 305 GLY A C 1
ATOM 2231 O O . GLY A 1 305 ? 46.689 -22.961 -26.618 1.00 49.84 305 GLY A O 1
ATOM 2232 N N . ASP A 1 306 ? 47.226 -21.366 -28.152 1.00 45.44 306 ASP A N 1
ATOM 2233 C CA . ASP A 1 306 ? 48.313 -22.016 -28.886 1.00 45.44 306 ASP A CA 1
ATOM 2234 C C . ASP A 1 306 ? 49.540 -21.093 -28.829 1.00 45.44 306 ASP A C 1
ATOM 2236 O O . ASP A 1 306 ? 49.354 -19.859 -28.986 1.00 45.44 306 ASP A O 1
#

Radius of gyration: 28.34 Å; chains: 1; bounding box: 68×86×57 Å

Sequence (306 aa):
LSSYQRAQASSHLPPYNQVLATQGQRGLLRTYRNEQLGIASPQIQMQQPQVQTAAAPVPAPAPAPAPQPQQTVTARADNAELPNFTFGQVDRSANDHCNEISVLTAANGGLTTAGRVTDSEFAMNEQFCLARTHAMAESARIEATIPNMTSDQIEKQCKGLTQAVAPQLANLGTDRPERVVAATAKFLRSSGKPMDQLASGGKVCLGVGYRIDDPQMALGSAVLLTAAGDLGYGEIVGHHLREGFGVAQADPQLAGDWIRMAVNAVQNGGNVVLGQTPDRLAVLNEAMNGGGGTGGLPTFPSASGD

Secondary structure (DSSP, 8-state):
--HHHHHTT--SS--HHHHHHHHHHHHHHHHHHHHHTTPPPP--------------PPPPPPPPPPPPPPP-PPPPP---------PPP-PPPHHHHHHHHHHHHHHTTS---TT--S-HHHHHHHHHHHHHHHHHHHHHHHHTT-TT--HHHHHHHHHHHHHHHHHHHTTTTTS-HHHHHHHHHHHHHHTTS-HHHHHHHHHHHHHHHHHHT-HHHHHHHHHHHHHTT-GGGHHHHHHHHHHTTTSSS--HHHHHHHHHHHHHHHHTT----TT--HHHHHHHHHHHTT-S-------PPPP---

pLDDT: mean 82.57, std 19.64, range [34.06, 98.88]

Foldseek 3Di:
DDVVVVVVPDQPDDPQVVLCVPVNPVSNVVCVVCVVVVHRDDDDDDDDDDDDDDDDDDDDDDDDDDDDDDDDDDPDPPPPPDDDDDDDDDFDFLVVLLVVLVVVCVVVVHADWFQRCPDLVSNLSSLLSLLLVQLLVLLVVLVVVDPPDDPVRLQVVLVVLLVLLVVLCPCLVPDALVVSLQVLLVSVVVVVDDLVVQLSSLSNQLSSCNVVRPLSSNLSSLSNNCSSQLLLSLLNNLVCLQVVRNHPHRDNVSSLSSNVRNLVCVVVPGDDHSPDDPGSSSSNVQSSVVHPDPPPPPDDDDDDDD